Protein AF-A0A7H8MY77-F1 (afdb_monomer_lite)

Secondary structure (DSSP, 8-state):
--TTTTGGG-SSSHHHHHHHHHHHHHTT-S-TTS-SSTHHHHHS--SPPHHHHHHTT--S-HHHHHHHHHHHHHHGGGS-HHHHHHHHIIIIIIIIIHHHHHSTT---SS--HHHHHHHHHHHTEEEEEEE-TTS-EEEEEEE-TTHHHHHHHHHHHHHHHHHHHHH-HHHHGGG----SS-HHHH--HHHHHHHHHHHHHHHHHHGGGHHHHHHHHHHHHHHHHHHHHHHHHSPTT-EEEETTEEEE-PPPSS--TT--EEEES---TTSSSPPEEEHHHHHHHHHHHHHHHHHHHHH---HHHHHT--GGGEEEEE-TTT--EEEEEEE---TT---EEEE--HHHHTTTSTT--------

Radius of gyration: 27.89 Å; chains: 1; bounding box: 63×63×68 Å

Structure (mmCIF, N/CA/C/O backbone):
data_AF-A0A7H8MY77-F1
#
_entry.id   AF-A0A7H8MY77-F1
#
loop_
_atom_site.group_PDB
_atom_site.id
_atom_site.type_symbol
_atom_site.label_atom_id
_atom_site.label_alt_id
_atom_site.label_comp_id
_atom_site.label_asym_id
_atom_site.label_entity_id
_atom_site.label_seq_id
_atom_site.pdbx_PDB_ins_code
_atom_site.Cartn_x
_atom_site.Cartn_y
_atom_site.Cartn_z
_atom_site.occupancy
_atom_site.B_iso_or_equiv
_atom_site.auth_seq_id
_atom_site.auth_comp_id
_atom_site.auth_asym_id
_atom_site.auth_atom_id
_atom_site.pdbx_PDB_model_num
ATOM 1 N N . MET A 1 1 ? -12.448 14.351 -12.427 1.00 27.53 1 MET A N 1
ATOM 2 C CA . MET A 1 1 ? -13.159 14.186 -11.141 1.00 27.53 1 MET A CA 1
ATOM 3 C C . MET A 1 1 ? -12.609 12.927 -10.512 1.00 27.53 1 MET A C 1
ATOM 5 O O . MET A 1 1 ? -12.913 11.843 -10.990 1.00 27.53 1 MET A O 1
ATOM 9 N N . ASP A 1 2 ? -11.676 13.101 -9.581 1.00 2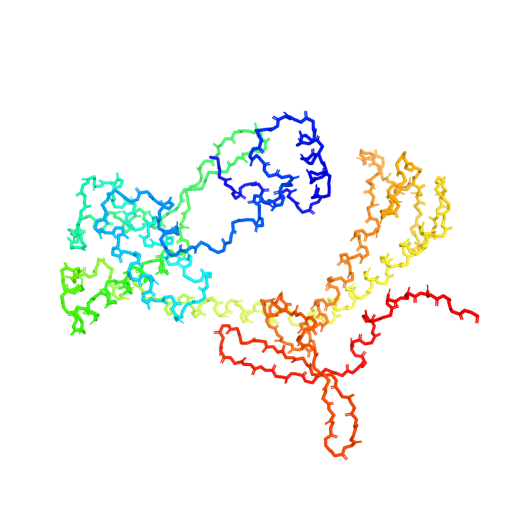4.86 2 ASP A N 1
ATOM 10 C CA . ASP A 1 2 ? -10.804 12.040 -9.078 1.00 24.86 2 ASP A CA 1
ATOM 11 C C . ASP A 1 2 ? -11.521 11.224 -7.990 1.00 24.86 2 ASP A C 1
ATOM 13 O O . ASP A 1 2 ? -12.065 11.780 -7.036 1.00 24.86 2 ASP A O 1
ATOM 17 N N . ILE A 1 3 ? -11.529 9.897 -8.131 1.00 30.00 3 ILE A N 1
ATOM 18 C CA . ILE A 1 3 ? -12.263 8.942 -7.272 1.00 30.00 3 ILE A CA 1
ATOM 19 C C . ILE A 1 3 ? -11.720 8.921 -5.824 1.00 30.00 3 ILE A C 1
ATOM 21 O O . ILE A 1 3 ? -12.364 8.406 -4.910 1.00 30.00 3 ILE A O 1
ATOM 25 N N . LEU A 1 4 ? -10.563 9.544 -5.589 1.00 30.22 4 LEU A N 1
ATOM 26 C CA . LEU A 1 4 ? -9.886 9.596 -4.293 1.00 30.22 4 LEU A CA 1
ATOM 27 C C . LEU A 1 4 ? -10.353 10.751 -3.388 1.00 30.22 4 LEU A C 1
ATOM 29 O O . LEU A 1 4 ? -10.292 10.609 -2.171 1.00 30.22 4 LEU A O 1
ATOM 33 N N . GLU A 1 5 ? -10.901 11.849 -3.925 1.00 28.53 5 GLU A N 1
ATOM 34 C CA . GLU A 1 5 ? -11.393 12.968 -3.090 1.00 28.53 5 GLU A CA 1
ATOM 35 C C . GLU A 1 5 ? -12.732 12.664 -2.388 1.00 28.53 5 GLU A C 1
ATOM 37 O O . GLU A 1 5 ? -13.157 13.396 -1.497 1.00 28.53 5 GLU A O 1
ATOM 42 N N . ALA A 1 6 ? -13.391 11.551 -2.726 1.00 31.41 6 ALA A N 1
ATOM 43 C CA . ALA A 1 6 ? -14.624 11.120 -2.069 1.00 31.41 6 ALA A CA 1
ATOM 44 C C . ALA A 1 6 ? -14.395 10.272 -0.798 1.00 31.41 6 ALA A C 1
ATOM 46 O O . ALA A 1 6 ? -15.362 10.012 -0.082 1.00 31.41 6 ALA A O 1
ATOM 47 N N . GLN A 1 7 ? -13.159 9.839 -0.507 1.00 30.98 7 GLN A N 1
ATOM 48 C CA . GLN A 1 7 ? -12.883 8.851 0.551 1.00 30.98 7 GLN A CA 1
ATOM 49 C C . GLN A 1 7 ? -12.768 9.432 1.976 1.00 30.98 7 GLN A C 1
ATOM 51 O O . GLN A 1 7 ? -12.996 8.704 2.943 1.00 30.98 7 GLN A O 1
ATOM 56 N N . ASP A 1 8 ? -12.525 10.737 2.139 1.00 27.25 8 ASP A N 1
ATOM 57 C CA . ASP A 1 8 ? -12.338 11.345 3.473 1.00 27.25 8 ASP A CA 1
ATOM 58 C C . ASP A 1 8 ? -13.642 11.800 4.161 1.00 27.25 8 ASP A C 1
ATOM 60 O O . ASP A 1 8 ? -13.647 12.146 5.341 1.00 27.25 8 ASP A O 1
ATOM 64 N N . VAL A 1 9 ? -14.789 11.728 3.475 1.00 32.47 9 VAL A N 1
ATOM 65 C CA . VAL A 1 9 ? -16.115 12.065 4.048 1.00 32.47 9 VAL A CA 1
ATOM 66 C C . VAL A 1 9 ? -16.956 10.803 4.335 1.00 32.47 9 VAL A C 1
ATOM 68 O O . VAL A 1 9 ? -18.057 10.868 4.885 1.00 32.47 9 VAL A O 1
ATOM 71 N N . THR A 1 10 ? -16.470 9.612 3.971 1.00 36.38 10 THR A N 1
ATOM 72 C CA . THR A 1 10 ? -17.326 8.423 3.805 1.00 36.38 10 THR A CA 1
ATOM 73 C C . THR A 1 10 ? -17.532 7.534 5.027 1.00 36.38 10 THR A C 1
ATOM 75 O O . THR A 1 10 ? -18.470 6.734 5.017 1.00 36.38 10 THR A O 1
ATOM 78 N N . HIS A 1 11 ? -16.759 7.667 6.104 1.00 35.94 11 HIS A N 1
ATOM 79 C CA . HIS A 1 11 ? -16.867 6.710 7.214 1.00 35.94 11 HIS A CA 1
ATOM 80 C C . HIS A 1 11 ? -18.022 6.973 8.200 1.00 35.94 11 HIS A C 1
ATOM 82 O O . HIS A 1 11 ? -18.430 6.047 8.895 1.00 35.94 11 HIS A O 1
ATOM 88 N N . ALA A 1 12 ? -18.632 8.167 8.203 1.00 34.78 12 ALA A N 1
ATOM 89 C CA . ALA A 1 12 ? -19.690 8.518 9.165 1.00 34.78 12 ALA A CA 1
ATOM 90 C C . ALA A 1 12 ? -21.143 8.332 8.657 1.00 34.78 12 ALA A C 1
ATOM 92 O O . ALA A 1 12 ? -22.074 8.331 9.458 1.00 34.78 12 ALA A O 1
ATOM 93 N N . ALA A 1 13 ? -21.371 8.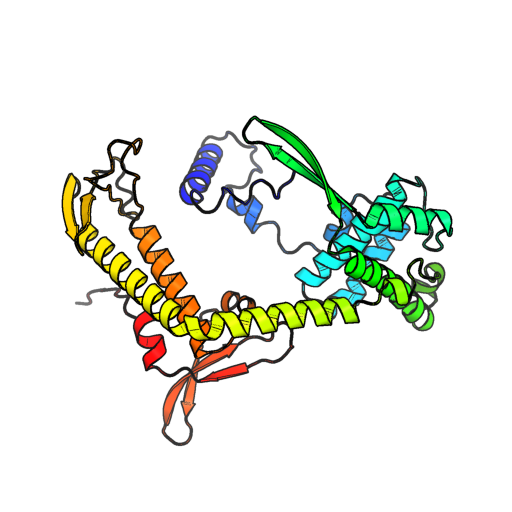152 7.346 1.00 41.34 13 ALA A N 1
ATOM 94 C CA . ALA A 1 13 ? -22.714 8.244 6.733 1.00 41.34 13 ALA A CA 1
ATOM 95 C C . ALA A 1 13 ? -23.116 7.047 5.840 1.00 41.34 13 ALA A C 1
ATOM 97 O O . ALA A 1 13 ? -24.036 7.136 5.023 1.00 41.34 13 ALA A O 1
ATOM 98 N N . THR A 1 14 ? -22.430 5.910 5.954 1.00 45.38 14 THR A N 1
ATOM 99 C CA . THR A 1 14 ? -22.578 4.764 5.033 1.00 45.38 14 THR A CA 1
ATOM 100 C C . THR A 1 14 ? -23.927 4.043 5.133 1.00 45.38 14 THR A C 1
ATOM 102 O O . THR A 1 14 ? -24.391 3.474 4.141 1.00 45.38 14 THR A O 1
ATOM 105 N N . GLY A 1 15 ? -24.602 4.090 6.286 1.00 48.50 15 GLY A N 1
ATOM 106 C CA . GLY A 1 15 ? -25.917 3.459 6.462 1.00 48.50 15 GLY A CA 1
ATOM 107 C C . GLY A 1 15 ? -27.034 4.134 5.657 1.00 48.50 15 GLY A C 1
ATOM 108 O O . GLY A 1 15 ? -27.836 3.451 5.023 1.00 48.50 15 GLY A O 1
ATOM 109 N N . ASP A 1 16 ? -27.042 5.468 5.632 1.00 55.56 16 ASP A N 1
ATOM 110 C CA . ASP A 1 16 ? -28.144 6.267 5.077 1.00 55.56 16 ASP A CA 1
ATOM 111 C C . ASP A 1 16 ? -28.097 6.314 3.538 1.00 55.56 16 ASP A C 1
ATOM 113 O O . ASP A 1 16 ? -29.088 6.089 2.846 1.00 55.56 16 ASP A O 1
ATOM 117 N N . ARG A 1 17 ? -26.889 6.449 2.971 1.00 57.19 17 ARG A N 1
ATOM 118 C CA . ARG A 1 17 ? -26.664 6.449 1.513 1.00 57.19 17 ARG A CA 1
ATOM 119 C C . ARG A 1 17 ? -26.984 5.111 0.841 1.00 57.19 17 ARG A C 1
ATOM 121 O O . ARG A 1 17 ? -27.493 5.088 -0.279 1.00 57.19 17 ARG A O 1
ATOM 128 N N . THR A 1 18 ? -26.723 3.995 1.524 1.00 63.97 18 THR A N 1
ATOM 129 C CA . THR A 1 18 ? -27.014 2.650 0.994 1.00 63.97 18 THR A CA 1
ATOM 130 C C . THR A 1 18 ? -28.523 2.393 0.925 1.00 63.97 18 THR A C 1
ATOM 132 O O . THR A 1 18 ? -29.001 1.765 -0.021 1.00 63.97 18 THR A O 1
ATOM 135 N N . ALA A 1 19 ? -29.279 2.893 1.908 1.00 62.78 19 ALA A N 1
ATOM 136 C CA . ALA A 1 19 ? -30.736 2.814 1.927 1.00 62.78 19 ALA A CA 1
ATOM 137 C C . ALA A 1 19 ? -31.369 3.744 0.880 1.00 62.78 19 ALA A C 1
ATOM 139 O O . ALA A 1 19 ? -32.263 3.318 0.151 1.00 62.78 19 ALA A O 1
ATOM 140 N N . PHE A 1 20 ? -30.850 4.966 0.740 1.00 72.38 20 PHE A N 1
ATOM 141 C CA . PHE A 1 20 ? -31.319 5.945 -0.241 1.00 72.38 20 PHE A CA 1
ATOM 142 C C . PHE A 1 20 ? -31.155 5.459 -1.690 1.00 72.38 20 PHE A C 1
ATOM 144 O O . PHE A 1 20 ? -32.099 5.519 -2.475 1.00 72.38 20 PHE A O 1
ATOM 151 N N . TYR A 1 21 ? -29.998 4.879 -2.031 1.00 77.25 21 TYR A N 1
ATOM 152 C CA . TYR A 1 21 ? -29.761 4.302 -3.357 1.00 77.25 21 TYR A CA 1
ATOM 153 C C . TYR A 1 21 ? -30.757 3.177 -3.695 1.00 77.25 21 TYR A C 1
ATOM 155 O O . TYR A 1 21 ? -31.311 3.144 -4.790 1.00 77.25 21 TYR A O 1
ATOM 163 N N . ARG A 1 22 ? -31.034 2.275 -2.740 1.00 74.69 22 ARG A N 1
ATOM 164 C CA . ARG A 1 22 ? -32.027 1.196 -2.918 1.00 74.69 22 ARG A CA 1
ATOM 165 C C . ARG A 1 22 ? -33.439 1.735 -3.144 1.00 74.69 22 ARG A C 1
ATOM 167 O O . ARG A 1 22 ? -34.222 1.112 -3.855 1.00 74.69 22 ARG A O 1
ATOM 174 N N . LEU A 1 23 ? -33.769 2.862 -2.520 1.00 78.31 23 LEU A N 1
ATOM 175 C CA . LEU A 1 23 ? -35.077 3.496 -2.641 1.00 78.31 23 LEU A CA 1
ATOM 176 C C . LEU A 1 23 ? -35.247 4.147 -4.021 1.00 78.31 23 LEU A C 1
ATOM 178 O O . LEU A 1 23 ? -36.283 3.957 -4.648 1.00 78.31 23 LEU A O 1
ATOM 182 N N . LEU A 1 24 ? -34.201 4.802 -4.538 1.00 80.81 24 LEU A N 1
ATOM 183 C CA . LEU A 1 24 ? -34.162 5.326 -5.911 1.00 80.81 24 LEU A CA 1
ATOM 184 C C . LEU A 1 24 ? -34.198 4.218 -6.974 1.00 80.81 24 LEU A C 1
ATOM 186 O O . LEU A 1 24 ? -34.890 4.359 -7.979 1.00 80.81 24 LEU A O 1
ATOM 190 N N . HIS A 1 25 ? -33.507 3.099 -6.731 1.00 78.12 25 HIS A N 1
ATOM 191 C CA . HIS A 1 25 ? -33.556 1.921 -7.604 1.00 78.12 25 HIS A CA 1
ATOM 192 C C . HIS A 1 25 ? -34.969 1.336 -7.686 1.00 78.12 25 HIS A C 1
ATOM 194 O O . HIS A 1 25 ? -35.507 1.171 -8.776 1.00 78.12 25 HIS A O 1
ATOM 200 N N . ARG A 1 26 ? -35.630 1.138 -6.538 1.00 79.00 26 ARG A N 1
ATOM 201 C CA . ARG A 1 26 ? -37.031 0.684 -6.490 1.00 79.00 26 ARG A CA 1
ATOM 202 C C . ARG A 1 26 ? -38.026 1.676 -7.086 1.00 79.00 26 ARG A C 1
ATOM 204 O O . ARG A 1 26 ? -39.069 1.250 -7.565 1.00 79.00 26 ARG A O 1
ATOM 211 N N . ALA A 1 27 ? -37.718 2.968 -7.052 1.00 83.75 27 ALA A N 1
ATOM 212 C CA . ALA A 1 27 ? -38.536 4.009 -7.665 1.00 83.75 27 ALA A CA 1
ATOM 213 C C . ALA A 1 27 ? -38.364 4.100 -9.196 1.00 83.75 27 ALA A C 1
ATOM 215 O O . ALA A 1 27 ? -38.992 4.954 -9.814 1.00 83.75 27 ALA A O 1
ATOM 216 N N . GLY A 1 28 ? -37.526 3.251 -9.812 1.00 78.25 28 GLY A N 1
ATOM 217 C CA . GLY A 1 28 ? -37.335 3.215 -11.266 1.00 78.25 28 GLY A CA 1
ATOM 218 C C . GLY A 1 28 ? -36.546 4.402 -11.823 1.00 78.25 28 GLY A C 1
ATOM 219 O O . GLY A 1 28 ? -36.621 4.683 -13.013 1.00 78.25 28 GLY A O 1
ATOM 220 N N . VAL A 1 29 ? -35.798 5.114 -10.973 1.00 85.25 29 VAL A N 1
ATOM 221 C CA . VAL A 1 29 ? -34.994 6.282 -11.382 1.00 85.25 29 VAL A CA 1
ATOM 222 C C . VAL A 1 29 ? -33.759 5.865 -12.188 1.00 85.25 29 VAL A C 1
ATOM 224 O O . VAL A 1 29 ? -33.224 6.659 -12.959 1.00 85.25 29 VAL A O 1
ATOM 227 N N . PHE A 1 30 ? -33.294 4.625 -12.015 1.00 79.69 30 PHE A N 1
ATOM 228 C CA . PHE A 1 30 ? -32.122 4.101 -12.708 1.00 79.69 30 PHE A CA 1
ATOM 229 C C . PHE A 1 30 ? -32.499 3.176 -13.876 1.00 79.69 30 PHE A C 1
ATOM 231 O O . PHE A 1 30 ? -33.570 2.566 -13.844 1.00 79.69 30 PHE A O 1
ATOM 238 N N . PRO A 1 31 ? -31.611 3.038 -14.880 1.00 77.06 31 PRO A N 1
ATOM 239 C CA . PRO A 1 31 ? -31.755 2.063 -15.958 1.00 77.06 31 PRO A CA 1
ATOM 240 C C . PRO A 1 31 ? -32.011 0.626 -15.455 1.00 77.06 31 PRO A C 1
ATOM 242 O O . PRO A 1 31 ? -31.604 0.295 -14.338 1.00 77.06 31 PRO A O 1
ATOM 245 N N . PRO A 1 32 ? -32.649 -0.251 -16.255 1.00 74.50 32 PRO A N 1
ATOM 246 C CA . PRO A 1 32 ? -33.003 -1.615 -15.837 1.00 74.50 32 PRO A CA 1
ATOM 247 C C . PRO A 1 32 ? -31.798 -2.483 -15.437 1.00 74.50 32 PRO A C 1
ATOM 249 O O . PRO A 1 32 ? -31.927 -3.397 -14.627 1.00 74.50 32 PRO A O 1
ATOM 252 N N . ASP A 1 33 ? -30.632 -2.189 -16.006 1.00 74.25 33 ASP A N 1
ATOM 253 C CA . ASP A 1 33 ? -29.335 -2.823 -15.769 1.00 74.25 33 ASP A CA 1
ATOM 254 C C . ASP A 1 33 ? -28.573 -2.220 -14.578 1.00 74.25 33 ASP A C 1
ATOM 256 O O . ASP A 1 33 ? -27.522 -2.729 -14.180 1.00 74.25 33 ASP A O 1
ATOM 260 N N . ALA A 1 34 ? -29.099 -1.157 -13.962 1.00 72.25 34 ALA A N 1
ATOM 261 C CA . ALA A 1 34 ? -28.481 -0.567 -12.791 1.00 72.25 34 ALA A CA 1
ATOM 262 C C . ALA A 1 34 ? -28.524 -1.551 -11.606 1.00 72.25 34 ALA A C 1
ATOM 264 O O . ALA A 1 34 ? -29.581 -2.118 -11.297 1.00 72.25 34 ALA A O 1
ATOM 265 N N . PRO A 1 35 ? -27.406 -1.740 -10.885 1.00 71.38 35 PRO A N 1
ATOM 266 C CA . PRO A 1 35 ? -27.362 -2.644 -9.749 1.00 71.38 35 PRO A CA 1
ATOM 267 C C . PRO A 1 35 ? -28.356 -2.255 -8.655 1.00 71.38 35 PRO A C 1
ATOM 269 O O . PRO A 1 35 ? -28.557 -1.084 -8.369 1.00 71.38 35 PRO A O 1
ATOM 272 N N . SER A 1 36 ? -28.919 -3.231 -7.945 1.00 71.38 36 SER A N 1
ATOM 273 C CA . SER A 1 36 ? -29.918 -2.973 -6.894 1.00 71.38 36 SER A CA 1
ATOM 274 C C . SER A 1 36 ? -29.347 -2.343 -5.617 1.00 71.38 36 SER A C 1
ATOM 276 O O . SER A 1 36 ? -30.093 -1.936 -4.723 1.00 71.38 36 SER A O 1
ATOM 278 N N . THR A 1 37 ? -28.018 -2.254 -5.483 1.00 69.25 37 THR A N 1
ATOM 279 C CA . THR A 1 37 ? -27.359 -1.670 -4.309 1.00 69.25 37 THR A CA 1
ATOM 280 C C . THR A 1 37 ? -26.098 -0.905 -4.693 1.00 69.25 37 THR A C 1
ATOM 282 O O . THR A 1 37 ? -25.335 -1.356 -5.540 1.00 69.25 37 THR A O 1
ATOM 285 N N . ILE A 1 38 ? -25.807 0.198 -3.992 1.00 66.50 38 ILE A N 1
ATOM 286 C CA . ILE A 1 38 ? -24.577 0.979 -4.216 1.00 66.50 38 ILE A CA 1
ATOM 287 C C . ILE A 1 38 ? -23.309 0.163 -3.915 1.00 66.50 38 ILE A C 1
ATOM 289 O O . ILE A 1 38 ? -22.241 0.419 -4.467 1.00 66.50 38 ILE A O 1
ATOM 293 N N . ARG A 1 39 ? -23.450 -0.872 -3.070 1.00 56.28 39 ARG A N 1
ATOM 294 C CA . ARG A 1 39 ? -22.399 -1.852 -2.806 1.00 56.28 39 ARG A CA 1
ATOM 295 C C . ARG A 1 39 ? -22.014 -2.631 -4.052 1.00 56.28 39 ARG A C 1
ATOM 297 O O . ARG A 1 39 ? -20.890 -3.068 -4.104 1.00 56.28 39 ARG A O 1
ATOM 304 N N . ALA A 1 40 ? -22.860 -2.784 -5.063 1.00 61.50 40 ALA A N 1
ATOM 305 C CA . ALA A 1 40 ? -22.466 -3.483 -6.285 1.00 61.50 40 ALA A CA 1
ATOM 306 C C . ALA A 1 40 ? -21.413 -2.710 -7.101 1.00 61.50 40 ALA A C 1
ATOM 308 O O . ALA A 1 40 ? -20.573 -3.331 -7.739 1.00 61.50 40 ALA A O 1
ATOM 309 N N . PHE A 1 41 ? -21.377 -1.376 -7.014 1.00 58.50 41 PHE A N 1
ATOM 310 C CA . PHE A 1 41 ? -20.310 -0.580 -7.638 1.00 58.50 41 PHE A CA 1
ATOM 311 C C . PHE A 1 41 ? -18.986 -0.632 -6.867 1.00 58.50 41 PHE A C 1
ATOM 313 O O . PHE A 1 41 ? -17.935 -0.379 -7.440 1.00 58.50 41 PHE A O 1
ATOM 320 N N . THR A 1 42 ? -19.031 -0.940 -5.567 1.00 47.69 42 THR A N 1
ATOM 321 C CA . THR A 1 42 ? -17.850 -0.984 -4.680 1.00 47.69 42 THR A CA 1
ATOM 322 C C . THR A 1 42 ? -17.382 -2.402 -4.353 1.00 47.69 42 THR A C 1
ATOM 324 O O . THR A 1 42 ? -16.211 -2.602 -4.070 1.00 47.69 42 THR A O 1
ATOM 327 N N . ALA A 1 43 ? -18.274 -3.386 -4.410 1.00 46.09 43 ALA A N 1
ATOM 328 C CA . ALA A 1 43 ? -18.024 -4.806 -4.177 1.00 46.09 43 ALA A CA 1
ATOM 329 C C . ALA A 1 43 ? -17.913 -5.604 -5.487 1.00 46.09 43 ALA A C 1
ATOM 331 O O . ALA A 1 43 ? -17.473 -6.746 -5.449 1.00 46.09 43 ALA A O 1
ATOM 332 N N . GLY A 1 44 ? -18.321 -5.028 -6.628 1.00 44.12 44 GLY A N 1
ATOM 333 C CA . GLY A 1 44 ? -18.277 -5.674 -7.944 1.00 44.12 44 GLY A CA 1
ATOM 334 C C . GLY A 1 44 ? -17.018 -5.390 -8.765 1.00 44.12 44 GLY A C 1
ATOM 335 O O . GLY A 1 44 ? -16.778 -6.089 -9.743 1.00 44.12 44 GLY A O 1
ATOM 336 N N . GLN A 1 45 ? -16.187 -4.415 -8.383 1.00 51.09 45 GLN A N 1
ATOM 337 C CA . GLN A 1 45 ? -14.842 -4.311 -8.949 1.00 51.09 45 GLN A CA 1
ATOM 338 C C . GLN A 1 45 ? -13.916 -5.175 -8.102 1.00 51.09 45 GLN A C 1
ATOM 340 O O . GLN A 1 45 ? -13.404 -4.737 -7.073 1.00 51.09 45 GLN A O 1
ATOM 345 N N . GLY A 1 46 ? -13.775 -6.440 -8.500 1.00 62.69 46 GLY A N 1
ATOM 346 C CA . GLY A 1 46 ? -12.733 -7.312 -7.971 1.00 62.69 46 GLY A CA 1
ATOM 347 C C . GLY A 1 46 ? -11.337 -6.717 -8.186 1.00 62.69 46 GLY A C 1
ATOM 348 O O . GLY A 1 46 ? -11.168 -5.635 -8.752 1.00 62.69 46 GLY A O 1
ATOM 349 N N . GLN A 1 47 ? -10.314 -7.435 -7.727 1.00 80.25 47 GLN A N 1
ATOM 350 C CA . GLN A 1 47 ? -8.935 -7.116 -8.091 1.00 80.25 47 GLN A CA 1
ATOM 351 C C . GLN A 1 47 ? -8.826 -7.002 -9.619 1.00 80.25 47 GLN A C 1
ATOM 353 O O . GLN A 1 47 ? -9.234 -7.917 -10.330 1.00 80.25 47 GLN A O 1
ATOM 358 N N . LEU A 1 48 ? -8.309 -5.872 -10.110 1.00 85.88 48 LEU A N 1
ATOM 359 C CA . LEU A 1 48 ? -8.097 -5.660 -11.538 1.00 85.88 48 LEU A CA 1
ATOM 360 C C . LEU A 1 48 ? -7.086 -6.688 -12.041 1.00 85.88 48 LEU A C 1
ATOM 362 O O . LEU A 1 48 ? -6.035 -6.885 -11.426 1.00 85.88 48 LEU A O 1
ATOM 366 N N . SER A 1 49 ? -7.369 -7.299 -13.183 1.00 90.88 49 SER A N 1
ATOM 367 C CA . SER A 1 49 ? -6.364 -8.061 -13.915 1.00 90.88 49 SER A CA 1
ATOM 368 C C . SER A 1 49 ? -5.200 -7.156 -14.334 1.00 90.88 49 SER A C 1
ATOM 370 O O . SER A 1 49 ? -5.324 -5.931 -14.414 1.00 90.88 49 SER A O 1
ATOM 372 N N . VAL A 1 50 ? -4.046 -7.752 -14.638 1.00 93.50 50 VAL A N 1
ATOM 373 C CA . VAL A 1 50 ? -2.857 -7.013 -15.099 1.00 93.50 50 VAL A CA 1
ATOM 374 C C . VAL A 1 50 ? -3.161 -6.157 -16.336 1.00 93.50 50 VAL A C 1
ATOM 376 O O . VAL A 1 50 ? -2.742 -5.001 -16.410 1.00 93.50 50 VAL A O 1
ATOM 379 N N . ALA A 1 51 ? -3.934 -6.708 -17.276 1.00 94.25 51 ALA A N 1
ATOM 380 C CA . ALA A 1 51 ? -4.407 -6.005 -18.462 1.00 94.25 51 ALA A CA 1
ATOM 381 C C . ALA A 1 51 ? -5.217 -4.756 -18.088 1.00 94.25 51 ALA A C 1
ATOM 383 O O . ALA A 1 51 ? -4.851 -3.644 -18.471 1.00 94.25 51 ALA A O 1
ATOM 384 N N . GLU A 1 52 ? -6.241 -4.919 -17.247 1.00 93.62 52 GLU A N 1
ATOM 385 C CA . GLU A 1 52 ? -7.085 -3.810 -16.793 1.00 93.62 52 GLU A CA 1
ATOM 386 C C . GLU A 1 52 ? -6.288 -2.763 -16.005 1.00 93.62 52 GLU A C 1
ATOM 388 O O . GLU A 1 52 ? -6.551 -1.565 -16.117 1.00 93.62 52 GLU A O 1
ATOM 393 N N . MET A 1 53 ? -5.275 -3.173 -15.231 1.00 94.69 53 MET A N 1
ATOM 394 C CA . MET A 1 53 ? -4.413 -2.229 -14.520 1.00 94.69 53 MET A CA 1
ATOM 395 C C . MET A 1 53 ? -3.706 -1.262 -15.471 1.00 94.69 53 MET A C 1
ATOM 397 O O . MET A 1 53 ? -3.619 -0.077 -15.134 1.00 94.69 53 MET A O 1
ATOM 401 N N . ILE A 1 54 ? -3.206 -1.764 -16.607 1.00 97.31 54 ILE A N 1
ATOM 402 C CA . ILE A 1 54 ? -2.501 -0.984 -17.630 1.00 97.31 54 ILE A CA 1
ATOM 403 C C . ILE A 1 54 ? -3.475 -0.213 -18.526 1.00 97.31 54 ILE A C 1
ATOM 405 O O . ILE A 1 54 ? -3.203 0.943 -18.856 1.00 97.31 54 ILE A O 1
ATOM 409 N N . ASP A 1 55 ? -4.623 -0.798 -18.870 1.00 94.94 55 ASP A N 1
ATOM 410 C CA . ASP A 1 55 ? -5.606 -0.187 -19.775 1.00 94.94 55 ASP A CA 1
ATOM 411 C C . ASP A 1 55 ? -6.162 1.140 -19.256 1.00 94.94 55 ASP A C 1
ATOM 413 O O . ASP A 1 55 ? -6.430 2.044 -20.048 1.00 94.94 55 ASP A O 1
ATOM 417 N N . ARG A 1 56 ? -6.220 1.323 -17.930 1.00 94.44 56 ARG A N 1
ATOM 418 C CA . ARG A 1 56 ? -6.591 2.601 -17.290 1.00 94.44 56 ARG A CA 1
ATOM 419 C C . ARG A 1 56 ? -5.727 3.792 -17.708 1.00 94.44 56 ARG A C 1
ATOM 421 O O . ARG A 1 56 ? -6.117 4.930 -17.467 1.00 94.44 56 ARG A O 1
ATOM 428 N N . TYR A 1 57 ? -4.538 3.552 -18.258 1.00 94.69 57 TYR A N 1
ATOM 429 C CA . TYR A 1 57 ? -3.623 4.612 -18.682 1.00 94.69 57 TYR A CA 1
ATOM 430 C C . TYR A 1 57 ? -3.720 4.946 -20.169 1.00 94.69 57 TYR A C 1
ATOM 432 O O . TYR A 1 57 ? -3.015 5.852 -20.613 1.00 94.69 57 TYR A O 1
ATOM 440 N N . GLU A 1 58 ? -4.586 4.250 -20.916 1.00 94.94 58 GLU A N 1
ATOM 441 C CA . GLU A 1 58 ? -4.910 4.548 -22.317 1.00 94.94 58 GLU A CA 1
ATOM 442 C C . GLU A 1 58 ? -3.662 4.687 -23.205 1.00 94.94 58 GLU A C 1
ATOM 444 O O . GLU A 1 58 ? -3.523 5.627 -23.993 1.00 94.94 58 GLU A O 1
ATOM 449 N N . ILE A 1 59 ? -2.721 3.750 -23.046 1.00 96.31 59 ILE A N 1
ATOM 450 C CA . ILE A 1 59 ? -1.478 3.710 -23.820 1.00 96.31 59 ILE A CA 1
ATOM 451 C C . ILE A 1 59 ? -1.811 3.560 -25.309 1.00 96.31 59 ILE A C 1
ATOM 453 O O . ILE A 1 59 ? -2.494 2.613 -25.719 1.00 96.31 59 ILE A O 1
ATOM 457 N N . ALA A 1 60 ? -1.328 4.506 -26.114 1.00 96.81 60 ALA A N 1
ATOM 458 C CA . ALA A 1 60 ? -1.605 4.563 -27.544 1.00 96.81 60 ALA A CA 1
ATOM 459 C C . ALA A 1 60 ? -0.807 3.501 -28.314 1.00 96.81 60 ALA A C 1
ATOM 461 O O . ALA A 1 60 ? -1.343 2.834 -29.201 1.00 96.81 60 ALA A O 1
ATOM 462 N N . CYS A 1 61 ? 0.465 3.306 -27.958 1.00 97.19 61 CYS A N 1
ATOM 463 C CA . CYS A 1 61 ? 1.322 2.296 -28.560 1.00 97.19 61 CYS A CA 1
ATOM 464 C C . CYS A 1 61 ? 0.925 0.887 -28.084 1.00 97.19 61 CYS A C 1
ATOM 466 O O . CYS A 1 61 ? 1.389 0.420 -27.043 1.00 97.19 61 CYS A O 1
ATOM 468 N N . LYS A 1 62 ? 0.080 0.191 -28.860 1.00 97.19 62 LYS A N 1
ATOM 469 C CA . LYS A 1 62 ? -0.388 -1.171 -28.533 1.00 97.19 62 LYS A CA 1
ATOM 470 C C . LYS A 1 62 ? 0.745 -2.176 -28.278 1.00 97.19 62 LYS A C 1
ATOM 472 O O . LYS A 1 62 ? 0.693 -2.815 -27.233 1.00 97.19 62 LYS A O 1
ATOM 477 N N . PRO A 1 63 ? 1.818 -2.234 -29.095 1.00 97.44 63 PRO A N 1
ATOM 478 C CA . PRO A 1 63 ? 2.943 -3.126 -28.817 1.00 97.44 63 PRO A CA 1
ATOM 479 C C . PRO A 1 63 ? 3.585 -2.902 -27.441 1.00 97.44 63 PRO A C 1
ATOM 481 O O . PRO A 1 63 ? 3.918 -3.859 -26.750 1.00 97.44 63 PRO A O 1
ATOM 484 N N . VAL A 1 64 ? 3.728 -1.644 -27.008 1.00 97.44 64 VAL A N 1
ATOM 485 C CA . VAL A 1 64 ? 4.308 -1.342 -25.690 1.00 97.44 64 VAL A CA 1
ATOM 486 C C . VAL A 1 64 ? 3.307 -1.587 -24.567 1.00 97.44 64 VAL A C 1
ATOM 488 O O . VAL A 1 64 ? 3.691 -2.065 -23.503 1.00 97.44 64 VAL A O 1
ATOM 491 N N . ARG A 1 65 ? 2.017 -1.322 -24.792 1.00 97.69 65 ARG A N 1
ATOM 492 C CA . ARG A 1 65 ? 0.957 -1.709 -23.854 1.00 97.69 65 ARG A CA 1
ATOM 493 C C . ARG A 1 65 ? 1.002 -3.212 -23.576 1.00 97.69 65 ARG A C 1
ATOM 495 O O . ARG A 1 65 ? 1.000 -3.600 -22.412 1.00 97.69 65 ARG A O 1
ATOM 502 N N . ASP A 1 66 ? 1.067 -4.029 -24.623 1.00 97.81 66 ASP A N 1
ATOM 503 C CA . ASP A 1 66 ? 1.078 -5.488 -24.497 1.00 97.81 66 ASP A CA 1
ATOM 504 C C . ASP A 1 66 ? 2.366 -5.976 -23.830 1.00 97.81 66 ASP A C 1
ATOM 506 O O . ASP A 1 66 ? 2.303 -6.797 -22.922 1.00 97.81 66 ASP A O 1
ATOM 510 N N . LEU A 1 67 ? 3.513 -5.365 -24.146 1.00 97.88 67 LEU A N 1
ATOM 511 C CA . LEU A 1 67 ? 4.768 -5.621 -23.439 1.00 97.88 67 LEU A CA 1
ATOM 512 C C . LEU A 1 67 ? 4.680 -5.353 -21.930 1.00 97.88 67 LEU A C 1
ATOM 514 O O . LEU A 1 67 ? 5.208 -6.124 -21.130 1.00 97.88 67 LEU A O 1
ATOM 518 N N . LEU A 1 68 ? 4.068 -4.235 -21.524 1.00 97.81 68 LEU A N 1
ATOM 519 C CA . LEU A 1 68 ? 3.919 -3.906 -20.106 1.00 97.81 68 LEU A CA 1
ATOM 520 C C . LEU A 1 68 ? 3.023 -4.918 -19.390 1.00 97.81 68 LEU A C 1
ATOM 522 O O . LEU A 1 68 ? 3.299 -5.261 -18.242 1.00 97.81 68 LEU A O 1
ATOM 526 N N . VAL A 1 69 ? 1.973 -5.397 -20.060 1.00 98.00 69 VAL A N 1
ATOM 527 C CA . VAL A 1 69 ? 1.105 -6.453 -19.532 1.00 98.00 69 VAL A CA 1
ATOM 528 C C . VAL A 1 69 ? 1.875 -7.759 -19.397 1.00 98.00 69 VAL A C 1
ATOM 530 O O . VAL A 1 69 ? 1.891 -8.324 -18.308 1.00 98.00 69 VAL A O 1
ATOM 533 N N . ASP A 1 70 ? 2.588 -8.180 -20.437 1.00 96.69 70 ASP A N 1
ATOM 534 C CA . ASP A 1 70 ? 3.417 -9.384 -20.423 1.00 96.69 70 ASP A CA 1
ATOM 535 C C . ASP A 1 70 ? 4.467 -9.345 -19.307 1.00 96.69 70 ASP A C 1
ATOM 537 O O . ASP A 1 70 ? 4.583 -10.293 -18.532 1.00 96.69 70 ASP A O 1
ATOM 541 N N . ASN A 1 71 ? 5.186 -8.227 -19.157 1.00 96.19 71 ASN A N 1
ATOM 542 C CA . ASN A 1 71 ? 6.172 -8.068 -18.089 1.00 96.19 71 ASN A CA 1
ATOM 543 C C . ASN A 1 71 ? 5.545 -8.187 -16.694 1.00 96.19 71 ASN A C 1
ATOM 545 O O . ASN A 1 71 ? 6.114 -8.822 -15.807 1.00 96.19 71 ASN A O 1
ATOM 549 N N . LEU A 1 72 ? 4.383 -7.572 -16.484 1.00 96.25 72 LEU A N 1
ATOM 550 C CA . LEU A 1 72 ? 3.695 -7.635 -15.200 1.00 96.25 72 LEU A CA 1
ATOM 551 C C . LEU A 1 72 ? 3.110 -9.024 -14.924 1.00 96.25 72 LEU A C 1
ATOM 553 O O . LEU A 1 72 ? 3.118 -9.438 -13.767 1.00 96.25 72 LEU A O 1
ATOM 557 N N . CYS A 1 73 ? 2.651 -9.747 -15.949 1.00 96.06 73 CYS A N 1
ATOM 558 C CA . CYS A 1 73 ? 2.202 -11.134 -15.831 1.00 96.06 73 CYS A CA 1
ATOM 559 C C . CYS A 1 73 ? 3.342 -12.053 -15.373 1.00 96.06 73 CYS A C 1
ATOM 561 O O . CYS A 1 73 ? 3.152 -12.809 -14.426 1.00 96.06 73 CYS A O 1
ATOM 563 N N . GLU A 1 74 ? 4.542 -11.928 -15.949 1.00 94.62 74 GLU A N 1
ATOM 564 C CA . GLU A 1 74 ? 5.714 -12.705 -15.504 1.00 94.62 74 GLU A CA 1
ATOM 565 C C . GLU A 1 74 ? 6.112 -12.394 -14.052 1.00 94.62 74 GLU A C 1
ATOM 567 O O . GLU A 1 74 ? 6.601 -13.250 -13.316 1.00 94.62 74 GLU A O 1
ATOM 572 N N . ARG A 1 75 ? 5.879 -11.158 -13.595 1.00 91.69 75 ARG A N 1
ATOM 573 C CA . ARG A 1 75 ? 6.199 -10.733 -12.223 1.00 91.69 75 ARG A CA 1
ATOM 574 C C . ARG A 1 75 ? 5.104 -11.030 -11.207 1.00 91.69 75 ARG A C 1
ATOM 576 O O . ARG A 1 75 ? 5.384 -11.006 -10.008 1.00 91.69 75 ARG A O 1
ATOM 583 N N . GLN A 1 76 ? 3.876 -11.270 -11.658 1.00 89.94 76 GLN A N 1
ATOM 584 C CA . GLN A 1 76 ? 2.705 -11.456 -10.805 1.00 89.94 76 GLN A CA 1
ATOM 585 C C . GLN A 1 76 ? 2.892 -12.561 -9.750 1.00 89.94 76 GLN A C 1
ATOM 587 O O . GLN A 1 76 ? 2.549 -12.298 -8.599 1.00 89.94 76 GLN A O 1
ATOM 592 N N . PRO A 1 77 ? 3.476 -13.742 -10.053 1.00 90.06 77 PRO A N 1
ATOM 593 C CA . PRO A 1 77 ? 3.632 -14.805 -9.057 1.00 90.06 77 PRO A CA 1
ATOM 594 C C . PRO A 1 77 ? 4.514 -14.422 -7.860 1.00 90.06 77 PRO A C 1
ATOM 596 O O . PRO A 1 77 ? 4.389 -15.013 -6.793 1.00 90.06 77 PRO A O 1
ATOM 599 N N . ALA A 1 78 ? 5.403 -13.437 -8.024 1.00 86.50 78 ALA A N 1
ATOM 600 C CA . ALA A 1 78 ? 6.351 -13.007 -6.998 1.00 86.50 78 ALA A CA 1
ATOM 601 C C . ALA A 1 78 ? 5.920 -11.731 -6.249 1.00 86.50 78 ALA A C 1
ATOM 603 O O . ALA A 1 78 ? 6.664 -11.244 -5.395 1.00 86.50 78 ALA A O 1
ATOM 604 N N . LEU A 1 79 ? 4.764 -11.143 -6.582 1.00 85.94 79 LEU A N 1
ATOM 605 C CA . LEU A 1 79 ? 4.313 -9.861 -6.037 1.00 85.94 79 LEU A CA 1
ATOM 606 C C . LEU A 1 79 ? 2.903 -9.962 -5.457 1.00 85.94 79 LEU A C 1
ATOM 608 O O . LEU A 1 79 ? 1.988 -10.481 -6.088 1.00 85.94 79 LEU A O 1
ATOM 612 N N . ASP A 1 80 ? 2.697 -9.357 -4.286 1.00 86.06 80 ASP A N 1
ATOM 613 C CA . ASP A 1 80 ? 1.345 -9.102 -3.799 1.00 86.06 80 ASP A CA 1
ATOM 614 C C . ASP A 1 80 ? 0.617 -8.086 -4.702 1.00 86.06 80 ASP A C 1
ATOM 616 O O . ASP A 1 80 ? 1.238 -7.267 -5.390 1.00 86.06 80 ASP A O 1
ATOM 620 N N . TYR A 1 81 ? -0.717 -8.100 -4.671 1.00 83.75 81 TYR A N 1
ATOM 621 C CA . TYR A 1 81 ? -1.549 -7.241 -5.519 1.00 83.75 81 TYR A CA 1
ATOM 622 C C . TYR A 1 81 ? -1.255 -5.740 -5.349 1.00 83.75 81 TYR A C 1
ATOM 624 O O . TYR A 1 81 ? -1.293 -4.984 -6.321 1.00 83.75 81 TYR A O 1
ATOM 632 N N . THR A 1 82 ? -0.931 -5.285 -4.133 1.00 84.56 82 THR A N 1
ATOM 633 C CA . THR A 1 82 ? -0.637 -3.867 -3.872 1.00 84.56 82 THR A CA 1
ATOM 634 C C . THR A 1 82 ? 0.679 -3.471 -4.528 1.00 84.56 82 THR A C 1
ATOM 636 O O . THR A 1 82 ? 0.760 -2.426 -5.180 1.00 84.56 82 THR A O 1
ATOM 639 N N . SER A 1 83 ? 1.697 -4.321 -4.402 1.00 88.19 83 SER A N 1
ATOM 640 C CA . SER A 1 83 ? 2.985 -4.154 -5.071 1.00 88.19 83 SER A CA 1
ATOM 641 C C . SER A 1 83 ? 2.823 -4.176 -6.593 1.00 88.19 83 SER A C 1
ATOM 643 O O . SER A 1 83 ? 3.312 -3.272 -7.272 1.00 88.19 83 SER A O 1
ATOM 645 N N . LEU A 1 84 ? 2.065 -5.133 -7.134 1.00 92.75 84 LEU A N 1
ATOM 646 C CA . LEU A 1 84 ? 1.771 -5.231 -8.566 1.00 92.75 84 LEU A CA 1
ATOM 647 C C . LEU A 1 84 ? 1.036 -3.986 -9.090 1.00 92.75 84 LEU A C 1
ATOM 649 O O . LEU A 1 84 ? 1.446 -3.392 -10.088 1.00 92.75 84 LEU A O 1
ATOM 653 N N . SER A 1 85 ? 0.010 -3.523 -8.369 1.00 92.62 85 SER A N 1
ATOM 654 C CA . SER A 1 85 ? -0.720 -2.297 -8.705 1.00 92.62 85 SER A CA 1
ATOM 655 C C . SER A 1 85 ? 0.149 -1.041 -8.590 1.00 92.62 85 SER A C 1
ATOM 657 O O . SER A 1 85 ? -0.093 -0.060 -9.300 1.00 92.62 85 SER A O 1
ATOM 659 N N . ALA A 1 86 ? 1.138 -1.019 -7.695 1.00 92.94 86 ALA A N 1
ATOM 660 C CA . ALA A 1 86 ? 2.073 0.093 -7.595 1.00 92.94 86 ALA A CA 1
ATOM 661 C C . ALA A 1 86 ? 3.034 0.116 -8.792 1.00 92.94 86 ALA A C 1
ATOM 663 O O . ALA A 1 86 ? 3.248 1.187 -9.366 1.00 92.94 86 ALA A O 1
ATOM 664 N N . VAL A 1 87 ? 3.568 -1.043 -9.195 1.00 96.44 87 VAL A N 1
ATOM 665 C CA . VAL A 1 87 ? 4.454 -1.172 -10.364 1.00 96.44 87 VAL A CA 1
ATOM 666 C C . VAL A 1 87 ? 3.712 -0.814 -11.653 1.00 96.44 87 VAL A C 1
ATOM 668 O O . VAL A 1 87 ? 4.229 -0.011 -12.430 1.00 96.44 87 VAL A O 1
ATOM 671 N N . SER A 1 88 ? 2.483 -1.305 -11.856 1.00 96.94 88 SER A N 1
ATOM 672 C CA . SER A 1 88 ? 1.685 -0.974 -13.048 1.00 96.94 88 SER A CA 1
ATOM 673 C C . SER A 1 88 ? 1.428 0.526 -13.178 1.00 96.94 88 SER A C 1
ATOM 675 O O . SER A 1 88 ? 1.568 1.089 -14.263 1.00 96.94 88 SER A O 1
ATOM 677 N N . ARG A 1 89 ? 1.169 1.217 -12.061 1.00 96.69 89 ARG A N 1
ATOM 678 C CA . ARG A 1 89 ? 1.054 2.680 -12.032 1.00 96.69 89 ARG A CA 1
ATOM 679 C C . ARG A 1 89 ? 2.351 3.380 -12.425 1.00 96.69 89 ARG A C 1
ATOM 681 O O . ARG A 1 89 ? 2.304 4.374 -13.150 1.00 96.69 89 ARG A O 1
ATOM 688 N N . VAL A 1 90 ? 3.503 2.907 -11.947 1.00 97.56 90 VAL A N 1
ATOM 689 C CA . VAL A 1 90 ? 4.798 3.501 -12.314 1.00 97.56 90 VAL A CA 1
ATOM 690 C C . VAL A 1 90 ? 5.071 3.315 -13.805 1.00 97.56 90 VAL A C 1
ATOM 692 O O . VAL A 1 90 ? 5.359 4.299 -14.485 1.00 97.56 90 VAL A O 1
ATOM 695 N N . LEU A 1 91 ? 4.959 2.086 -14.313 1.00 98.25 91 LEU A N 1
ATOM 696 C CA . LEU A 1 91 ? 5.299 1.769 -15.700 1.00 98.25 91 LEU A CA 1
ATOM 697 C C . LEU A 1 91 ? 4.291 2.360 -16.693 1.00 98.25 91 LEU A C 1
ATOM 699 O O . LEU A 1 91 ? 4.688 3.016 -17.655 1.00 98.25 91 LEU A O 1
ATOM 703 N N . GLY A 1 92 ? 2.995 2.188 -16.435 1.00 97.38 92 GLY A N 1
ATOM 704 C CA . GLY A 1 92 ? 1.936 2.643 -17.328 1.00 97.38 92 GLY A CA 1
ATOM 705 C C . GLY A 1 92 ? 1.732 4.156 -17.293 1.00 97.38 92 GLY A C 1
ATOM 706 O O . GLY A 1 92 ? 1.808 4.810 -18.328 1.00 97.38 92 GLY A O 1
ATOM 707 N N . SER A 1 93 ? 1.522 4.742 -16.109 1.00 96.19 93 SER A N 1
ATOM 708 C CA . SER A 1 93 ? 1.198 6.172 -15.981 1.00 96.19 93 SER A CA 1
ATOM 709 C C . SER A 1 93 ? 2.435 7.067 -15.956 1.00 96.19 93 SER A C 1
ATOM 711 O O . SER A 1 93 ? 2.583 7.976 -16.775 1.00 96.19 93 SER A O 1
ATOM 713 N N . LEU A 1 94 ? 3.330 6.841 -14.989 1.00 96.69 94 LEU A N 1
ATOM 714 C CA . LEU A 1 94 ? 4.411 7.792 -14.704 1.00 96.69 94 LEU A CA 1
ATOM 715 C C . LEU A 1 94 ? 5.552 7.719 -15.715 1.00 96.69 94 LEU A C 1
ATOM 717 O O . LEU A 1 94 ? 6.280 8.701 -15.883 1.00 96.69 94 LEU A O 1
ATOM 721 N N . PHE A 1 95 ? 5.737 6.555 -16.329 1.00 98.06 95 PHE A N 1
ATOM 722 C CA . PHE A 1 95 ? 6.761 6.313 -17.327 1.00 98.06 95 PHE A CA 1
ATOM 723 C C . PHE A 1 95 ? 6.183 6.415 -18.737 1.00 98.06 95 PHE A C 1
ATOM 725 O O . PHE A 1 95 ? 6.356 7.452 -19.374 1.00 98.06 95 PHE A O 1
ATOM 732 N N . TRP A 1 96 ? 5.471 5.392 -19.216 1.00 98.19 96 TRP A N 1
ATOM 733 C CA . TRP A 1 96 ? 5.151 5.304 -20.638 1.00 98.19 96 TRP A CA 1
ATOM 734 C C . TRP A 1 96 ? 4.109 6.325 -21.096 1.00 98.19 96 TRP A C 1
ATOM 736 O O . TRP A 1 96 ? 4.359 7.066 -22.044 1.00 98.19 96 TRP A O 1
ATOM 746 N N . ARG A 1 97 ? 2.980 6.462 -20.388 1.00 97.50 97 ARG A N 1
ATOM 747 C CA . ARG A 1 97 ? 1.971 7.470 -20.745 1.00 97.50 97 ARG A CA 1
ATOM 748 C C . ARG A 1 97 ? 2.543 8.884 -20.695 1.00 97.50 97 ARG A C 1
ATOM 750 O O . ARG A 1 97 ? 2.260 9.684 -21.580 1.00 97.50 97 ARG A O 1
ATOM 757 N N . ASN A 1 98 ? 3.405 9.182 -19.717 1.00 96.75 98 ASN A N 1
ATOM 758 C CA . ASN A 1 98 ? 4.116 10.461 -19.682 1.00 96.75 98 ASN A CA 1
ATOM 759 C C . ASN A 1 98 ? 4.985 10.677 -20.929 1.00 96.75 98 ASN A C 1
ATOM 761 O O . ASN A 1 98 ? 5.000 11.789 -21.457 1.00 96.75 98 ASN A O 1
ATOM 765 N N . LEU A 1 99 ? 5.700 9.647 -21.394 1.00 97.69 99 LEU A N 1
ATOM 766 C CA . LEU A 1 99 ? 6.487 9.725 -22.623 1.00 97.69 99 LEU A CA 1
ATOM 767 C C . LEU A 1 99 ? 5.594 9.990 -23.836 1.00 97.69 99 LEU A C 1
ATOM 769 O O . LEU A 1 99 ? 5.876 10.932 -24.566 1.00 97.69 99 LEU A O 1
ATOM 773 N N . GLU A 1 100 ? 4.495 9.251 -24.002 1.00 97.31 100 GLU A N 1
ATOM 774 C CA . GLU A 1 100 ? 3.555 9.451 -25.116 1.00 97.31 100 GLU A CA 1
ATOM 775 C C . GLU A 1 100 ? 2.942 10.853 -25.135 1.00 97.31 100 GLU A C 1
ATOM 777 O O . GLU A 1 100 ? 2.826 11.458 -26.197 1.00 97.31 100 GLU A O 1
ATOM 782 N N . THR A 1 101 ? 2.587 11.402 -23.969 1.00 96.81 101 THR A N 1
ATOM 783 C CA . THR A 1 101 ? 2.036 12.763 -23.872 1.00 96.81 101 THR A CA 1
ATOM 784 C C . THR A 1 101 ? 3.010 13.826 -24.388 1.00 96.81 101 THR A C 1
ATOM 786 O O . THR A 1 101 ? 2.572 14.835 -24.932 1.00 96.81 101 THR A O 1
ATOM 789 N N . HIS A 1 102 ? 4.321 13.625 -24.222 1.00 96.75 102 HIS A N 1
ATOM 790 C CA . HIS A 1 102 ? 5.339 14.609 -24.617 1.00 96.75 102 HIS A CA 1
ATOM 791 C C . HIS A 1 102 ? 6.011 14.280 -25.956 1.00 96.75 102 HIS A C 1
ATOM 793 O O . HIS A 1 102 ? 6.596 15.162 -26.579 1.00 96.75 102 HIS A O 1
ATOM 799 N N . HIS A 1 103 ? 5.932 13.026 -26.394 1.00 96.12 103 HIS A N 1
ATOM 800 C CA . HIS A 1 103 ? 6.502 12.521 -27.637 1.00 96.12 103 HIS A CA 1
ATOM 801 C C . HIS A 1 103 ? 5.467 11.623 -28.338 1.00 96.12 103 HIS A C 1
ATOM 803 O O . HIS A 1 103 ? 5.575 10.394 -28.275 1.00 96.12 103 HIS A O 1
ATOM 809 N N . PRO A 1 104 ? 4.441 12.213 -28.986 1.00 95.19 104 PRO A N 1
ATOM 810 C CA . PRO A 1 104 ? 3.416 11.449 -29.688 1.00 95.19 104 PRO A CA 1
ATOM 811 C C . PRO A 1 104 ? 4.027 10.514 -30.736 1.00 95.19 104 PRO A C 1
ATOM 813 O O . PRO A 1 104 ? 4.921 10.905 -31.484 1.00 95.19 104 PRO A O 1
ATOM 816 N N . GLY A 1 105 ? 3.546 9.271 -30.784 1.00 93.44 105 GLY A N 1
ATOM 817 C CA . GLY A 1 105 ? 4.053 8.248 -31.704 1.00 93.44 105 GLY A CA 1
ATOM 818 C C . GLY A 1 105 ? 5.315 7.515 -31.233 1.00 93.44 105 GLY A C 1
ATOM 819 O O . GLY A 1 105 ? 5.803 6.648 -31.955 1.00 93.44 105 GLY A O 1
ATOM 820 N N . ILE A 1 106 ? 5.834 7.808 -30.032 1.00 96.50 106 ILE A N 1
ATOM 821 C CA . ILE A 1 106 ? 6.921 7.017 -29.444 1.00 96.50 106 ILE A CA 1
ATOM 822 C C . ILE A 1 106 ? 6.506 5.544 -29.312 1.00 96.50 106 ILE A C 1
ATOM 824 O O . ILE A 1 106 ? 5.431 5.222 -28.810 1.00 96.50 106 ILE A O 1
ATOM 828 N N . ASN A 1 107 ? 7.362 4.643 -29.788 1.00 95.56 107 ASN A N 1
ATOM 829 C CA . ASN A 1 107 ? 7.079 3.207 -29.855 1.00 95.56 107 ASN A CA 1
ATOM 830 C C . ASN A 1 107 ? 8.294 2.326 -29.514 1.00 95.56 107 ASN A C 1
ATOM 832 O O . ASN A 1 107 ? 8.247 1.114 -29.699 1.00 95.56 107 ASN A O 1
ATOM 836 N N . SER A 1 108 ? 9.385 2.925 -29.029 1.00 95.56 108 SER A N 1
ATOM 837 C CA . SER A 1 108 ? 10.642 2.232 -28.743 1.00 95.56 108 SER A CA 1
ATOM 838 C C . SER A 1 108 ? 11.108 2.485 -27.315 1.00 95.56 108 SER A C 1
ATOM 840 O O . SER A 1 108 ? 11.076 3.616 -26.827 1.00 95.56 108 SER A O 1
ATOM 842 N N . LEU A 1 109 ? 11.604 1.431 -26.661 1.00 96.50 109 LEU A N 1
ATOM 843 C CA . LEU A 1 109 ? 12.235 1.514 -25.342 1.00 96.50 109 LEU A CA 1
ATOM 844 C C . LEU A 1 109 ? 13.660 2.077 -25.392 1.00 96.50 109 LEU A C 1
ATOM 846 O O . LEU A 1 109 ? 14.197 2.473 -24.355 1.00 96.50 109 LEU A O 1
ATOM 850 N N . ARG A 1 110 ? 14.284 2.153 -26.573 1.00 96.81 110 ARG A N 1
ATOM 851 C CA . ARG A 1 110 ? 15.594 2.789 -26.749 1.00 96.81 110 ARG A CA 1
ATOM 852 C C . ARG A 1 110 ? 15.420 4.306 -26.821 1.00 96.81 110 ARG A C 1
ATOM 854 O O . ARG A 1 110 ? 15.398 4.898 -27.895 1.00 96.81 110 ARG A O 1
ATOM 861 N N . LEU A 1 111 ? 15.278 4.924 -25.652 1.00 96.50 111 LEU A N 1
ATOM 862 C CA . LEU A 1 111 ? 15.014 6.356 -25.535 1.00 96.50 111 LEU A CA 1
ATOM 863 C C . LEU A 1 111 ? 16.256 7.191 -25.895 1.00 96.50 111 LEU A C 1
ATOM 865 O O . LEU A 1 111 ? 17.338 6.925 -25.360 1.00 96.50 111 LEU A O 1
ATOM 869 N N . PRO A 1 112 ? 16.116 8.250 -26.716 1.00 96.19 112 PRO A N 1
ATOM 870 C CA . PRO A 1 112 ? 17.150 9.270 -26.849 1.00 96.19 112 PRO A CA 1
ATOM 871 C C . PRO A 1 112 ? 17.487 9.902 -25.491 1.00 96.19 112 PRO A C 1
ATOM 873 O O . PRO A 1 112 ? 16.612 10.072 -24.636 1.00 96.19 112 PRO A O 1
ATOM 876 N N . ALA A 1 113 ? 18.750 10.295 -25.299 1.00 94.56 113 ALA A N 1
ATOM 877 C CA . ALA A 1 113 ? 19.230 10.833 -24.022 1.00 94.56 113 ALA A CA 1
ATOM 878 C C . ALA A 1 113 ? 18.427 12.060 -23.551 1.00 94.56 113 ALA A C 1
ATOM 880 O O . ALA A 1 113 ? 18.114 12.180 -22.364 1.00 94.56 113 ALA A O 1
ATOM 881 N N . GLU A 1 114 ? 18.037 12.936 -24.479 1.00 95.69 114 GLU A N 1
ATOM 882 C CA . GLU A 1 114 ? 17.236 14.124 -24.175 1.00 95.69 114 GLU A CA 1
ATOM 883 C C . GLU A 1 114 ? 15.819 13.775 -23.714 1.00 95.69 114 GLU A C 1
ATOM 885 O O . GLU A 1 114 ? 15.358 14.298 -22.700 1.00 95.69 114 GLU A O 1
ATOM 890 N N . VAL A 1 115 ? 15.161 12.823 -24.385 1.00 97.19 115 VAL A N 1
ATOM 891 C CA . VAL A 1 115 ? 13.825 12.325 -24.016 1.00 97.19 115 VAL A CA 1
ATOM 892 C C . VAL A 1 115 ? 13.850 11.733 -22.606 1.00 97.19 115 VAL A C 1
ATOM 894 O O . VAL A 1 115 ? 13.022 12.080 -21.758 1.00 97.19 115 VAL A O 1
ATOM 897 N N . ALA A 1 116 ? 14.848 10.892 -22.321 1.00 96.94 116 ALA A N 1
ATOM 898 C CA . ALA A 1 116 ? 15.042 10.296 -21.004 1.00 96.94 116 ALA A CA 1
ATOM 899 C C . ALA A 1 116 ? 15.312 11.357 -19.921 1.00 96.94 116 ALA A C 1
ATOM 901 O O . ALA A 1 116 ? 14.730 11.299 -18.836 1.00 96.94 116 ALA A O 1
ATOM 902 N N . SER A 1 117 ? 16.174 12.340 -20.194 1.00 96.44 117 SER A N 1
ATOM 903 C CA . SER A 1 117 ? 16.492 13.426 -19.255 1.00 96.44 117 SER A CA 1
ATOM 904 C C . SER A 1 117 ? 15.277 14.313 -18.960 1.00 96.44 117 SER A C 1
ATOM 906 O O . SER A 1 117 ? 14.988 14.626 -17.798 1.00 96.44 117 SER A O 1
ATOM 908 N N . ALA A 1 118 ? 14.512 14.661 -19.997 1.00 96.75 118 ALA A N 1
ATOM 909 C CA . ALA A 1 118 ? 13.307 15.468 -19.876 1.00 96.75 118 ALA A CA 1
ATOM 910 C C . ALA A 1 118 ? 12.226 14.738 -19.061 1.00 96.75 118 ALA A C 1
ATOM 912 O O . ALA A 1 118 ? 11.643 15.325 -18.146 1.00 96.75 118 ALA A O 1
ATOM 913 N N . TRP A 1 119 ? 12.019 13.440 -19.313 1.00 97.50 119 TRP A N 1
ATOM 914 C CA . TRP A 1 119 ? 11.130 12.604 -18.502 1.00 97.50 119 TRP A CA 1
ATOM 915 C C . TRP A 1 119 ? 11.561 12.568 -17.032 1.00 97.50 119 TRP A C 1
ATOM 917 O O . TRP A 1 119 ? 10.757 12.875 -16.150 1.00 97.50 119 TRP A O 1
ATOM 927 N N . LYS A 1 120 ? 12.841 12.281 -16.752 1.00 96.50 120 LYS A N 1
ATOM 928 C CA . LYS A 1 120 ? 13.371 12.255 -15.377 1.00 96.50 120 LYS A CA 1
ATOM 929 C C . LYS A 1 120 ? 13.172 13.588 -14.659 1.00 96.50 120 LYS A C 1
ATOM 931 O O . LYS A 1 120 ? 12.874 13.596 -13.467 1.00 96.50 120 LYS A O 1
ATOM 936 N N . THR A 1 121 ? 13.318 14.706 -15.367 1.00 95.38 121 THR A N 1
ATOM 937 C CA . THR A 1 121 ? 13.113 16.049 -14.809 1.00 95.38 121 THR A CA 1
ATOM 938 C C . THR A 1 121 ? 11.656 16.274 -14.418 1.00 95.38 121 THR A C 1
ATOM 940 O O . THR A 1 121 ? 11.396 16.639 -13.272 1.00 95.38 121 THR A O 1
ATOM 943 N N . ARG A 1 122 ? 10.702 15.967 -15.308 1.00 94.88 122 ARG A N 1
ATOM 944 C CA . ARG A 1 122 ? 9.260 16.048 -15.006 1.00 94.88 122 ARG A CA 1
ATOM 945 C C . ARG A 1 122 ? 8.862 15.128 -13.856 1.00 94.88 122 ARG A C 1
ATOM 947 O O . ARG A 1 122 ? 8.073 15.501 -12.996 1.00 94.88 122 ARG A O 1
ATOM 954 N N . HIS A 1 123 ? 9.441 13.932 -13.809 1.00 94.81 123 HIS A N 1
ATOM 955 C CA . HIS A 1 123 ? 9.107 12.925 -12.811 1.00 94.81 123 HIS A CA 1
ATOM 956 C C . HIS A 1 123 ? 9.477 13.338 -11.371 1.00 94.81 123 HIS A C 1
ATOM 958 O O . HIS A 1 123 ? 8.855 12.872 -10.413 1.00 94.81 123 HIS A O 1
ATOM 964 N N . ARG A 1 124 ? 10.458 14.238 -11.192 1.00 93.06 124 ARG A N 1
ATOM 965 C CA . ARG A 1 124 ? 10.914 14.709 -9.868 1.00 93.06 124 ARG A CA 1
ATOM 966 C C . ARG A 1 124 ? 9.843 15.443 -9.073 1.00 93.06 124 ARG A C 1
ATOM 968 O O . ARG A 1 124 ? 9.969 15.522 -7.851 1.00 93.06 124 ARG A O 1
ATOM 975 N N . THR A 1 125 ? 8.821 15.979 -9.725 1.00 92.50 125 THR A N 1
ATOM 976 C CA . THR A 1 125 ? 7.745 16.715 -9.066 1.00 92.50 125 THR A CA 1
ATOM 977 C C . THR A 1 125 ? 6.389 16.076 -9.347 1.00 92.50 125 THR A C 1
ATOM 979 O O . THR A 1 125 ? 6.210 15.212 -10.214 1.00 92.50 125 THR A O 1
ATOM 982 N N . LYS A 1 126 ? 5.411 16.448 -8.529 1.00 91.94 126 LYS A N 1
ATOM 983 C CA . LYS A 1 126 ? 4.001 16.164 -8.764 1.00 91.94 126 LYS A CA 1
ATOM 984 C C . LYS A 1 126 ? 3.213 17.445 -8.554 1.00 91.94 126 LYS A C 1
ATOM 986 O O . LYS A 1 126 ? 3.488 18.186 -7.613 1.00 91.94 126 LYS A O 1
ATOM 991 N N . THR A 1 127 ? 2.228 17.677 -9.406 1.00 87.81 127 THR A N 1
ATOM 992 C CA . THR A 1 127 ? 1.238 18.733 -9.204 1.00 87.81 127 THR A CA 1
ATOM 993 C C . THR A 1 127 ? 0.013 18.081 -8.590 1.00 87.81 127 THR A C 1
ATOM 995 O O . THR A 1 127 ? -0.503 17.104 -9.127 1.00 87.81 127 THR A O 1
ATOM 998 N N . THR A 1 128 ? -0.380 18.555 -7.412 1.00 84.38 128 THR A N 1
ATOM 999 C CA . THR A 1 128 ? -1.585 18.104 -6.716 1.00 84.38 128 THR A CA 1
ATOM 1000 C C . THR A 1 128 ? -2.568 19.254 -6.735 1.00 84.38 128 THR A C 1
ATOM 1002 O O . THR A 1 128 ? -2.229 20.368 -6.337 1.00 84.38 128 THR A O 1
ATOM 1005 N N . THR A 1 129 ? -3.760 18.985 -7.237 1.00 85.19 129 THR A N 1
ATOM 1006 C CA . THR A 1 129 ? -4.836 19.958 -7.313 1.00 85.19 129 THR A CA 1
ATOM 1007 C C . THR A 1 129 ? -5.759 19.702 -6.134 1.00 85.19 129 THR A C 1
ATOM 1009 O O . THR A 1 129 ? -6.360 18.638 -6.063 1.00 85.19 129 THR A O 1
ATOM 1012 N N . THR A 1 130 ? -5.815 20.640 -5.193 1.00 78.56 130 THR A N 1
ATOM 1013 C CA . THR A 1 130 ? -6.654 20.540 -3.997 1.00 78.56 130 THR A CA 1
ATOM 1014 C C . THR A 1 130 ? -7.783 21.548 -4.109 1.00 78.56 130 THR A C 1
ATOM 1016 O O . THR A 1 130 ? -7.552 22.725 -4.409 1.00 78.56 130 THR A O 1
ATOM 1019 N N . ARG A 1 131 ? -9.011 21.100 -3.855 1.00 79.25 131 ARG A N 1
ATOM 1020 C CA . ARG A 1 131 ? -10.155 22.002 -3.769 1.00 79.25 131 ARG A CA 1
ATOM 1021 C C . ARG A 1 131 ? -10.192 22.677 -2.401 1.00 79.25 131 ARG A C 1
ATOM 1023 O O . ARG A 1 131 ? -10.249 22.013 -1.368 1.00 79.25 131 ARG A O 1
ATOM 1030 N N . SER A 1 132 ? -10.157 23.999 -2.404 1.00 74.56 132 SER A N 1
ATOM 1031 C CA . SER A 1 132 ? -10.301 24.813 -1.205 1.00 74.56 132 SER A CA 1
ATOM 1032 C C . SER A 1 132 ? -11.751 24.786 -0.695 1.00 74.56 132 SER A C 1
ATOM 1034 O O . SER A 1 132 ? -12.680 24.543 -1.475 1.00 74.56 132 SER A O 1
ATOM 1036 N N . PRO A 1 133 ? -11.984 25.070 0.601 1.00 73.50 133 PRO A N 1
ATOM 1037 C CA . PRO A 1 133 ? -13.329 25.111 1.185 1.00 73.50 133 PRO A CA 1
ATOM 1038 C C . PRO A 1 133 ? -14.279 26.124 0.525 1.00 73.50 133 PRO A C 1
ATOM 1040 O O . PRO A 1 133 ? -15.492 25.952 0.580 1.00 73.50 133 PRO A O 1
ATOM 1043 N N . ASP A 1 134 ? -13.736 27.159 -0.117 1.00 78.94 134 ASP A N 1
ATOM 1044 C CA . ASP A 1 134 ? -14.468 28.181 -0.879 1.00 78.94 134 ASP A CA 1
ATOM 1045 C C . ASP A 1 134 ? -14.854 27.726 -2.304 1.00 78.94 134 ASP A C 1
ATOM 1047 O O . ASP A 1 134 ? -15.447 28.482 -3.070 1.00 78.94 134 ASP A O 1
ATOM 1051 N N . GLY A 1 135 ? -14.523 26.486 -2.676 1.00 76.25 135 GLY A N 1
ATOM 1052 C CA . GLY A 1 135 ? -14.787 25.919 -3.993 1.00 76.25 135 GLY A CA 1
ATOM 1053 C C . GLY A 1 135 ? -13.741 26.266 -5.053 1.00 76.25 135 GLY A C 1
ATOM 1054 O O . GLY A 1 135 ? -13.817 25.700 -6.148 1.00 76.25 135 GLY A O 1
ATOM 1055 N N . SER A 1 136 ? -12.759 27.120 -4.737 1.00 80.75 136 SER A N 1
ATOM 1056 C CA . SER A 1 136 ? -11.619 27.406 -5.608 1.00 80.75 136 SER A CA 1
ATOM 1057 C C . SER A 1 136 ? -10.676 26.205 -5.688 1.00 80.75 136 SER A C 1
ATOM 1059 O O . SER A 1 136 ? -10.668 25.318 -4.834 1.00 80.75 136 SER A O 1
ATOM 1061 N N . THR A 1 137 ? -9.906 26.128 -6.767 1.00 83.56 137 THR A N 1
ATOM 1062 C CA . THR A 1 137 ? -9.009 25.003 -7.027 1.00 83.56 137 THR A CA 1
ATOM 1063 C C . THR A 1 137 ? -7.570 25.498 -6.984 1.00 83.56 137 THR A C 1
ATOM 1065 O O . THR A 1 137 ? -7.180 26.324 -7.807 1.00 83.56 137 THR A O 1
ATOM 1068 N N . VAL A 1 138 ? -6.775 25.001 -6.035 1.00 84.06 138 VAL A N 1
ATOM 1069 C CA . VAL A 1 138 ? -5.368 25.387 -5.871 1.00 84.06 138 VAL A CA 1
ATOM 1070 C C . VAL A 1 138 ? -4.482 24.241 -6.340 1.00 84.06 138 VAL A C 1
ATOM 1072 O O . VAL A 1 138 ? -4.551 23.129 -5.822 1.00 84.06 138 VAL A O 1
ATOM 1075 N N . SER A 1 139 ? -3.631 24.507 -7.330 1.00 85.81 139 SER A N 1
ATOM 1076 C CA . SER A 1 139 ? -2.640 23.536 -7.803 1.00 85.81 139 SER A CA 1
ATOM 1077 C C . SER A 1 139 ? -1.295 23.789 -7.133 1.00 85.81 139 SER A C 1
ATOM 1079 O O . SER A 1 139 ? -0.663 24.819 -7.359 1.00 85.81 139 SER A O 1
ATOM 1081 N N . VAL A 1 140 ? -0.843 22.837 -6.319 1.00 88.25 140 VAL A N 1
ATOM 1082 C CA . VAL A 1 140 ? 0.438 22.893 -5.610 1.00 88.25 140 VAL A CA 1
ATOM 1083 C C . VAL A 1 140 ? 1.407 21.904 -6.244 1.00 88.25 140 VAL A C 1
ATOM 1085 O O . VAL A 1 140 ? 1.145 20.701 -6.306 1.00 88.25 140 VAL A O 1
ATOM 1088 N N . THR A 1 141 ? 2.557 22.403 -6.694 1.00 90.88 141 THR A N 1
ATOM 1089 C CA . THR A 1 141 ? 3.648 21.551 -7.179 1.00 90.88 141 THR A CA 1
ATOM 1090 C C . THR A 1 141 ? 4.613 21.255 -6.040 1.00 90.88 141 THR A C 1
ATOM 1092 O O . THR A 1 141 ? 5.150 22.171 -5.422 1.00 90.88 141 THR A O 1
ATOM 1095 N N . SER A 1 142 ? 4.846 19.973 -5.763 1.00 89.25 142 SER A N 1
ATOM 1096 C CA . SER A 1 142 ? 5.752 19.517 -4.707 1.00 89.25 142 SER A CA 1
ATOM 1097 C C . SER A 1 142 ? 6.742 18.463 -5.215 1.00 89.25 142 SER A C 1
ATOM 1099 O O . SER A 1 142 ? 6.480 17.789 -6.219 1.00 89.25 142 SER A O 1
ATOM 1101 N N . PRO A 1 143 ? 7.904 18.300 -4.551 1.00 91.56 143 PRO A N 1
ATOM 1102 C CA . PRO A 1 143 ? 8.808 17.193 -4.832 1.00 91.56 143 PRO A CA 1
ATOM 1103 C C . PRO A 1 143 ? 8.099 15.843 -4.680 1.00 91.56 143 PRO A C 1
ATOM 1105 O O . PRO A 1 143 ? 7.375 15.601 -3.713 1.00 91.56 143 PRO A O 1
ATOM 1108 N N . ARG A 1 144 ? 8.328 14.930 -5.625 1.00 91.94 144 ARG A N 1
ATOM 1109 C CA . ARG A 1 144 ? 7.796 13.569 -5.564 1.00 91.94 144 ARG A CA 1
ATOM 1110 C C . ARG A 1 144 ? 8.675 12.722 -4.650 1.00 91.94 144 ARG A C 1
ATOM 1112 O O . ARG A 1 144 ? 9.779 12.331 -5.022 1.00 91.94 144 ARG A O 1
ATOM 1119 N N . GLU A 1 145 ? 8.160 12.387 -3.472 1.00 87.12 145 GLU A N 1
ATOM 1120 C CA . GLU A 1 145 ? 8.868 11.540 -2.502 1.00 87.12 145 GLU A CA 1
ATOM 1121 C C . GLU A 1 145 ? 9.235 10.160 -3.077 1.00 87.12 145 GLU A C 1
ATOM 1123 O O . GLU A 1 145 ? 10.334 9.661 -2.833 1.00 87.12 145 GLU A O 1
ATOM 1128 N N . SER A 1 146 ? 8.358 9.585 -3.910 1.00 88.00 146 SER A N 1
ATOM 1129 C CA . SER A 1 146 ? 8.559 8.289 -4.575 1.00 88.00 146 SER A CA 1
ATOM 1130 C C . SER A 1 146 ? 9.510 8.329 -5.774 1.00 88.00 146 SER A C 1
ATOM 1132 O O . SER A 1 146 ? 9.783 7.285 -6.354 1.00 88.00 146 SER A O 1
ATOM 1134 N N . ALA A 1 147 ? 10.061 9.488 -6.161 1.00 91.38 147 ALA A N 1
ATOM 1135 C CA . ALA A 1 147 ? 10.793 9.612 -7.425 1.00 91.38 147 ALA A CA 1
ATOM 1136 C C . ALA A 1 147 ? 11.930 8.585 -7.559 1.00 91.38 147 ALA A C 1
ATOM 1138 O O . ALA A 1 147 ? 12.119 7.991 -8.613 1.00 91.38 147 ALA A O 1
ATOM 1139 N N . ARG A 1 148 ? 12.677 8.312 -6.481 1.00 89.88 148 ARG A N 1
ATOM 1140 C CA . ARG A 1 148 ? 13.760 7.312 -6.525 1.00 89.88 148 ARG A CA 1
ATOM 1141 C C . ARG A 1 148 ? 13.260 5.873 -6.617 1.00 89.88 148 ARG A C 1
ATOM 1143 O O . ARG A 1 148 ? 13.892 5.075 -7.303 1.00 89.88 148 ARG A O 1
ATOM 1150 N N . SER A 1 149 ? 12.181 5.529 -5.914 1.00 90.94 149 SER A N 1
ATOM 1151 C CA . SER A 1 149 ? 11.602 4.182 -5.992 1.00 90.94 149 SER A CA 1
ATOM 1152 C C . SER A 1 149 ? 10.980 3.925 -7.360 1.00 90.94 149 SER A C 1
ATOM 1154 O O . SER A 1 149 ? 11.143 2.842 -7.918 1.00 90.94 149 SER A O 1
ATOM 1156 N N . ASP A 1 150 ? 10.357 4.947 -7.935 1.00 94.75 150 ASP A N 1
ATOM 1157 C CA . ASP A 1 150 ? 9.765 4.905 -9.266 1.00 94.75 150 ASP A CA 1
ATOM 1158 C C . ASP A 1 150 ? 10.866 4.746 -10.339 1.00 94.75 150 ASP A C 1
ATOM 1160 O O . ASP A 1 150 ? 10.790 3.845 -11.173 1.00 94.75 150 ASP A O 1
ATOM 1164 N N . LEU A 1 151 ? 11.965 5.515 -10.258 1.00 95.81 151 LEU A N 1
ATOM 1165 C CA . LEU A 1 151 ? 13.135 5.349 -11.140 1.00 95.81 151 LEU A CA 1
ATOM 1166 C C . LEU A 1 151 ? 13.765 3.954 -11.030 1.00 95.81 151 LEU A C 1
ATOM 1168 O O . LEU A 1 151 ? 14.148 3.364 -12.039 1.00 95.81 151 LEU A O 1
ATOM 1172 N N . ALA A 1 152 ? 13.874 3.409 -9.818 1.00 94.56 152 ALA A N 1
ATOM 1173 C CA . ALA A 1 152 ? 14.386 2.058 -9.623 1.00 94.56 152 ALA A CA 1
ATOM 1174 C C . ALA A 1 152 ? 13.454 0.985 -10.204 1.00 94.56 152 ALA A C 1
ATOM 1176 O O . ALA A 1 152 ? 13.945 -0.013 -10.720 1.00 94.56 152 ALA A O 1
ATOM 1177 N N . THR A 1 153 ? 12.138 1.207 -10.163 1.00 96.44 153 THR A N 1
ATOM 1178 C CA . THR A 1 153 ? 11.136 0.321 -10.774 1.00 96.44 153 THR A CA 1
ATOM 1179 C C . THR A 1 153 ? 11.274 0.308 -12.295 1.00 96.44 153 THR A C 1
ATOM 1181 O O . THR A 1 153 ? 11.335 -0.764 -12.888 1.00 96.44 153 THR A O 1
ATOM 1184 N N . VAL A 1 154 ? 11.430 1.480 -12.924 1.00 97.88 154 VAL A N 1
ATOM 1185 C CA . VAL A 1 154 ? 11.713 1.571 -14.367 1.00 97.88 154 VAL A CA 1
ATOM 1186 C C . VAL A 1 154 ? 13.048 0.904 -14.698 1.00 97.88 154 VAL A C 1
ATOM 1188 O O . VAL A 1 154 ? 13.130 0.141 -15.651 1.00 97.88 154 VAL A O 1
ATOM 1191 N N . ARG A 1 155 ? 14.098 1.120 -13.895 1.00 97.44 155 ARG A N 1
ATOM 1192 C CA . ARG A 1 155 ? 15.382 0.435 -14.108 1.00 97.44 155 ARG A CA 1
ATOM 1193 C C . ARG A 1 155 ? 15.238 -1.086 -14.029 1.00 97.44 155 ARG A C 1
ATOM 1195 O O . ARG A 1 155 ? 15.829 -1.770 -14.855 1.00 97.44 155 ARG A O 1
ATOM 1202 N N . ALA A 1 156 ? 14.499 -1.596 -13.044 1.00 96.50 156 ALA A N 1
ATOM 1203 C CA . ALA A 1 156 ? 14.247 -3.026 -12.897 1.00 96.50 156 ALA A CA 1
ATOM 1204 C C . ALA A 1 156 ? 13.532 -3.581 -14.132 1.00 96.50 156 ALA A C 1
ATOM 1206 O O . ALA A 1 156 ? 14.028 -4.532 -14.706 1.00 96.50 156 ALA A O 1
ATOM 1207 N N . PHE A 1 157 ? 12.486 -2.909 -14.621 1.00 97.94 157 PHE A N 1
ATOM 1208 C CA . PHE A 1 157 ? 11.796 -3.287 -15.859 1.00 97.94 157 PHE A CA 1
ATOM 1209 C C . PHE A 1 157 ? 12.751 -3.465 -17.053 1.00 97.94 157 PHE A C 1
ATOM 1211 O O . PHE A 1 157 ? 12.729 -4.498 -17.709 1.00 97.94 157 PHE A O 1
ATOM 1218 N N . TYR A 1 158 ? 13.656 -2.512 -17.301 1.00 98.31 158 TYR A N 1
ATOM 1219 C CA . TYR A 1 158 ? 14.645 -2.646 -18.382 1.00 98.31 158 TYR A CA 1
ATOM 1220 C C . TYR A 1 158 ? 15.633 -3.805 -18.169 1.00 98.31 158 TYR A C 1
ATOM 1222 O O . TYR A 1 158 ? 16.095 -4.402 -19.139 1.00 98.31 158 TYR A O 1
ATOM 1230 N N . LEU A 1 159 ? 15.994 -4.099 -16.916 1.00 97.12 159 LEU A N 1
ATOM 1231 C CA . LEU A 1 159 ? 16.882 -5.215 -16.585 1.00 97.12 159 LEU A CA 1
ATOM 1232 C C . LEU A 1 159 ? 16.167 -6.565 -16.708 1.00 97.12 159 LEU A C 1
ATOM 1234 O O . LEU A 1 159 ? 16.779 -7.492 -17.227 1.00 97.12 159 LEU A O 1
ATOM 1238 N N . ASP A 1 160 ? 14.895 -6.646 -16.309 1.00 96.31 160 ASP A N 1
ATOM 1239 C CA . ASP A 1 160 ? 14.041 -7.825 -16.481 1.00 96.31 160 ASP A CA 1
ATOM 1240 C C . ASP A 1 160 ? 13.970 -8.185 -17.974 1.00 96.31 160 ASP A C 1
ATOM 1242 O O . ASP A 1 160 ? 14.278 -9.308 -18.359 1.00 96.31 160 ASP A O 1
ATOM 1246 N N . LEU A 1 161 ? 13.692 -7.198 -18.838 1.00 97.50 161 LEU A N 1
ATOM 1247 C CA . LEU A 1 161 ? 13.665 -7.401 -20.291 1.00 97.50 161 LEU A CA 1
ATOM 1248 C C . LEU A 1 161 ? 15.011 -7.865 -20.856 1.00 97.50 161 LEU A C 1
ATOM 1250 O O . LEU A 1 161 ? 15.046 -8.732 -21.723 1.00 97.50 161 LEU A O 1
ATOM 1254 N N . ALA A 1 162 ? 16.124 -7.295 -20.385 1.00 96.81 162 ALA A N 1
ATOM 1255 C CA . ALA A 1 162 ? 17.453 -7.699 -20.838 1.00 96.81 162 ALA A CA 1
ATOM 1256 C C . ALA A 1 162 ? 17.809 -9.127 -20.394 1.00 96.81 162 ALA A C 1
ATOM 1258 O O . ALA A 1 162 ? 18.445 -9.854 -21.153 1.00 96.81 162 ALA A O 1
ATOM 1259 N N . GLN A 1 163 ? 17.399 -9.525 -19.186 1.00 96.62 163 GLN A N 1
ATOM 1260 C CA . GLN A 1 163 ? 17.590 -10.881 -18.684 1.00 96.62 163 GLN A CA 1
ATOM 1261 C C . GLN A 1 163 ? 16.724 -11.878 -19.460 1.00 96.62 163 GLN A C 1
ATOM 1263 O O . GLN A 1 163 ? 17.251 -12.848 -19.998 1.00 96.62 163 GLN A O 1
ATOM 1268 N N . TRP A 1 164 ? 15.422 -11.624 -19.587 1.00 97.00 164 TRP A N 1
ATOM 1269 C CA . TRP A 1 164 ? 14.521 -12.539 -20.286 1.00 97.00 164 TRP A CA 1
ATOM 1270 C C . TRP A 1 164 ? 14.790 -12.608 -21.787 1.00 97.00 164 TRP A C 1
ATOM 1272 O O . TRP A 1 164 ? 14.543 -13.640 -22.394 1.00 97.00 164 TRP A O 1
ATOM 1282 N N . ALA A 1 165 ? 15.373 -11.570 -22.393 1.00 97.06 165 ALA A N 1
ATOM 1283 C CA . ALA A 1 165 ? 15.877 -11.639 -23.765 1.00 97.06 165 ALA A CA 1
ATOM 1284 C C . ALA A 1 165 ? 17.017 -12.649 -23.949 1.00 97.06 165 ALA A C 1
ATOM 1286 O O . ALA A 1 165 ? 17.211 -13.125 -25.064 1.00 97.06 165 ALA A O 1
ATOM 1287 N N . ALA A 1 166 ? 17.768 -12.979 -22.895 1.00 95.81 166 ALA A N 1
ATOM 1288 C CA . ALA A 1 166 ? 18.762 -14.048 -22.944 1.00 95.81 166 ALA A CA 1
ATOM 1289 C C . ALA A 1 166 ? 18.131 -15.444 -22.787 1.00 95.81 166 ALA A C 1
ATOM 1291 O O . ALA A 1 166 ? 18.677 -16.412 -23.310 1.00 95.81 166 ALA A O 1
ATOM 1292 N N . GLU A 1 167 ? 16.999 -15.544 -22.084 1.00 96.00 167 GLU A N 1
ATOM 1293 C CA . GLU A 1 167 ? 16.282 -16.799 -21.814 1.00 96.00 167 GLU A CA 1
ATOM 1294 C C . GLU A 1 167 ? 15.322 -17.177 -22.962 1.00 96.00 167 GLU A C 1
ATOM 1296 O O . GLU A 1 167 ? 15.333 -18.313 -23.430 1.00 96.00 167 GLU A O 1
ATOM 1301 N N . ASP A 1 168 ? 14.544 -16.213 -23.465 1.00 95.88 168 ASP A N 1
ATOM 1302 C CA . ASP A 1 168 ? 13.648 -16.325 -24.623 1.00 95.88 168 ASP A CA 1
ATOM 1303 C C . ASP A 1 168 ? 13.844 -15.114 -25.567 1.00 95.88 168 ASP A C 1
ATOM 1305 O O . ASP A 1 168 ? 13.131 -14.100 -25.490 1.00 95.88 168 ASP A O 1
ATOM 1309 N N . PRO A 1 169 ? 14.831 -15.197 -26.483 1.00 95.62 169 PRO A N 1
ATOM 1310 C CA . PRO A 1 169 ? 15.146 -14.113 -27.410 1.00 95.62 169 PRO A CA 1
ATOM 1311 C C . PRO A 1 169 ? 14.023 -13.792 -28.398 1.00 95.62 169 PRO A C 1
ATOM 1313 O O . PRO A 1 169 ? 13.932 -12.653 -28.856 1.00 95.62 169 PRO A O 1
ATOM 1316 N N . ALA A 1 170 ? 13.178 -14.767 -28.748 1.00 94.69 170 ALA A N 1
ATOM 1317 C CA . ALA A 1 170 ? 12.107 -14.563 -29.719 1.00 94.69 170 ALA A CA 1
ATOM 1318 C C . ALA A 1 170 ? 11.019 -13.643 -29.153 1.00 94.69 170 ALA A C 1
ATOM 1320 O O . ALA A 1 170 ? 10.518 -12.768 -29.861 1.00 94.69 170 ALA A O 1
ATOM 1321 N N . ARG A 1 171 ? 10.694 -13.808 -27.866 1.00 93.81 171 ARG A N 1
ATOM 1322 C CA . ARG A 1 171 ? 9.685 -13.000 -27.178 1.00 93.81 171 ARG A CA 1
ATOM 1323 C C . ARG A 1 171 ? 10.224 -11.653 -26.699 1.00 93.81 171 ARG A C 1
ATOM 1325 O O . ARG A 1 171 ? 9.595 -10.621 -26.929 1.00 93.81 171 ARG A O 1
ATOM 1332 N N . TRP A 1 172 ? 11.389 -11.639 -26.050 1.00 96.81 172 TRP A N 1
ATOM 1333 C CA . TRP A 1 172 ? 11.885 -10.451 -25.336 1.00 96.81 172 TRP A CA 1
ATOM 1334 C C . TRP A 1 172 ? 13.016 -9.711 -26.054 1.00 96.81 172 TRP A C 1
ATOM 1336 O O . TRP A 1 172 ? 13.231 -8.524 -25.802 1.00 96.81 172 TRP A O 1
ATOM 1346 N N . GLY A 1 173 ? 13.714 -10.371 -26.982 1.00 95.56 173 GLY A N 1
ATOM 1347 C CA . GLY A 1 173 ? 14.842 -9.803 -27.728 1.00 95.56 173 GLY A CA 1
ATOM 1348 C C . GLY A 1 173 ? 14.544 -8.468 -28.419 1.00 95.56 173 GLY A C 1
ATOM 1349 O O . GLY A 1 173 ? 15.331 -7.533 -28.246 1.00 95.56 173 GLY A O 1
ATOM 1350 N N . PRO A 1 174 ? 13.404 -8.306 -29.126 1.00 95.94 174 PRO A N 1
ATOM 1351 C CA . PRO A 1 174 ? 13.041 -7.032 -29.756 1.00 95.94 174 PRO A CA 1
ATOM 1352 C C . PRO A 1 174 ? 12.915 -5.852 -28.779 1.00 95.94 174 PRO A C 1
ATOM 1354 O O . PRO A 1 174 ? 13.040 -4.695 -29.182 1.00 95.94 174 PRO A O 1
ATOM 1357 N N . TRP A 1 175 ? 12.685 -6.132 -27.495 1.00 97.00 175 TRP A N 1
ATOM 1358 C CA . TRP A 1 175 ? 12.444 -5.138 -26.451 1.00 97.00 175 TRP A CA 1
ATOM 1359 C C . TRP A 1 175 ? 13.683 -4.812 -25.612 1.00 97.00 175 TRP A C 1
ATOM 1361 O O . TRP A 1 175 ? 13.670 -3.847 -24.843 1.00 97.00 175 TRP A O 1
ATOM 1371 N N . ALA A 1 176 ? 14.772 -5.569 -25.774 1.00 96.25 176 ALA A N 1
ATOM 1372 C CA . ALA A 1 176 ? 16.013 -5.354 -25.043 1.00 96.25 176 ALA A CA 1
ATOM 1373 C C . ALA A 1 176 ? 16.654 -4.000 -25.410 1.00 96.25 176 ALA A C 1
ATOM 1375 O O . ALA A 1 176 ? 17.118 -3.759 -26.531 1.00 96.25 176 ALA A O 1
ATOM 1376 N N . ALA A 1 177 ? 16.710 -3.092 -24.435 1.00 96.75 177 ALA A N 1
ATOM 1377 C CA . ALA A 1 177 ? 17.217 -1.734 -24.608 1.00 96.75 177 ALA A CA 1
ATOM 1378 C C . ALA A 1 177 ? 18.042 -1.277 -23.392 1.00 96.75 177 ALA A C 1
ATOM 1380 O O . ALA A 1 177 ? 17.843 -1.767 -22.279 1.00 96.75 177 ALA A O 1
ATOM 1381 N N . PRO A 1 178 ? 18.975 -0.321 -23.561 1.00 96.25 178 PRO A N 1
ATOM 1382 C CA . PRO A 1 178 ? 19.689 0.259 -22.431 1.00 96.25 178 PRO A CA 1
ATOM 1383 C C . PRO A 1 178 ? 18.732 1.053 -21.529 1.00 96.25 178 PRO A C 1
ATOM 1385 O O . PRO A 1 178 ? 17.941 1.865 -22.006 1.00 96.25 178 PRO A O 1
ATOM 1388 N N . SER A 1 179 ? 18.844 0.851 -20.213 1.00 97.06 179 SER A N 1
ATOM 1389 C CA . SER A 1 179 ? 18.026 1.570 -19.229 1.00 97.06 179 SER A CA 1
ATOM 1390 C C . SER A 1 179 ? 18.307 3.084 -19.247 1.00 97.06 179 SER A C 1
ATOM 1392 O O . SER A 1 179 ? 19.466 3.479 -19.080 1.00 97.06 179 SER A O 1
ATOM 1394 N N . PRO A 1 180 ? 17.273 3.950 -19.308 1.00 96.44 180 PRO A N 1
ATOM 1395 C CA . PRO A 1 180 ? 17.413 5.410 -19.201 1.00 96.44 180 PRO A CA 1
ATOM 1396 C C . PRO A 1 180 ? 17.781 5.885 -17.780 1.00 96.44 180 PRO A C 1
ATOM 1398 O O . PRO A 1 180 ? 18.096 7.061 -17.553 1.00 96.44 180 PRO A O 1
ATOM 1401 N N . VAL A 1 181 ? 17.714 4.970 -16.807 1.00 96.69 181 VAL A N 1
ATOM 1402 C CA . VAL A 1 181 ? 18.026 5.194 -15.394 1.00 96.69 181 VAL A CA 1
ATOM 1403 C C . VAL A 1 181 ? 19.316 4.470 -15.029 1.00 96.69 181 VAL A C 1
ATOM 1405 O O . VAL A 1 181 ? 19.428 3.251 -15.193 1.00 96.69 181 VAL A O 1
ATOM 1408 N N . THR A 1 182 ? 20.279 5.205 -14.480 1.00 93.81 182 THR A N 1
ATOM 1409 C CA . THR A 1 182 ? 21.563 4.672 -14.001 1.00 93.81 182 THR A CA 1
ATOM 1410 C C . THR A 1 182 ? 21.434 3.979 -12.638 1.00 93.81 182 THR A C 1
ATOM 1412 O O . THR A 1 182 ? 20.470 4.176 -11.896 1.00 93.81 182 THR A O 1
ATOM 1415 N N . SER A 1 183 ? 22.429 3.170 -12.260 1.00 90.00 183 SER A N 1
ATOM 1416 C CA . SER A 1 183 ? 22.470 2.532 -10.934 1.00 90.00 183 SER A CA 1
ATOM 1417 C C . SER A 1 183 ? 22.534 3.553 -9.791 1.00 90.00 183 SER A C 1
ATOM 1419 O O . SER A 1 183 ? 21.929 3.338 -8.741 1.00 90.00 183 SER A O 1
ATOM 1421 N N . ALA A 1 184 ? 23.221 4.681 -9.998 1.00 89.81 184 ALA A N 1
ATOM 1422 C CA . ALA A 1 184 ? 23.323 5.763 -9.024 1.00 89.81 184 ALA A CA 1
ATOM 1423 C C . ALA A 1 184 ? 21.970 6.452 -8.779 1.00 89.81 184 ALA A C 1
ATOM 1425 O O . ALA A 1 184 ? 21.615 6.717 -7.630 1.00 89.81 184 ALA A O 1
ATOM 1426 N N . GLU A 1 185 ? 21.190 6.688 -9.838 1.00 90.00 185 GLU A N 1
ATOM 1427 C CA . GLU A 1 185 ? 19.849 7.285 -9.750 1.00 90.00 185 GLU A CA 1
ATOM 1428 C C . GLU A 1 185 ? 18.836 6.351 -9.067 1.00 90.00 185 GLU A C 1
ATOM 1430 O O . GLU A 1 185 ? 17.991 6.816 -8.300 1.00 90.00 185 GLU A O 1
ATOM 1435 N N . ALA A 1 186 ? 18.954 5.038 -9.292 1.00 87.69 186 ALA A N 1
ATOM 1436 C CA . ALA A 1 186 ? 18.090 4.015 -8.700 1.00 87.69 186 ALA A CA 1
ATOM 1437 C C . ALA A 1 186 ? 18.486 3.604 -7.266 1.00 87.69 186 ALA A C 1
ATOM 1439 O O . ALA A 1 186 ? 17.765 2.845 -6.615 1.00 87.69 186 ALA A O 1
ATOM 1440 N N . ASN A 1 187 ? 19.631 4.063 -6.745 1.00 86.12 187 ASN A N 1
ATOM 1441 C CA . ASN A 1 187 ? 20.128 3.617 -5.446 1.00 86.12 187 ASN A CA 1
ATOM 1442 C C . ASN A 1 187 ? 19.287 4.174 -4.283 1.00 86.12 187 ASN A C 1
ATOM 1444 O O . ASN A 1 187 ? 19.357 5.352 -3.921 1.00 86.12 187 ASN A O 1
ATOM 1448 N N . GLN A 1 188 ? 18.535 3.287 -3.630 1.00 82.25 188 GLN A N 1
ATOM 1449 C CA . GLN A 1 188 ? 17.652 3.621 -2.511 1.00 82.25 188 GLN A CA 1
ATOM 1450 C C . GLN A 1 188 ? 18.250 3.333 -1.128 1.00 82.25 188 GLN A C 1
ATOM 1452 O O . GLN A 1 188 ? 17.642 3.704 -0.123 1.00 82.25 188 GLN A O 1
ATOM 1457 N N . LYS A 1 189 ? 19.450 2.738 -1.033 1.00 84.06 189 LYS A N 1
ATOM 1458 C CA . LYS A 1 189 ? 20.014 2.247 0.242 1.00 84.06 189 LYS A CA 1
ATOM 1459 C C . LYS A 1 189 ? 20.060 3.331 1.323 1.00 84.06 189 LYS A C 1
ATOM 1461 O O . LYS A 1 189 ? 19.674 3.102 2.466 1.00 84.06 189 LYS A O 1
ATOM 1466 N N . LYS A 1 190 ? 20.488 4.548 0.964 1.00 82.19 190 LYS A N 1
ATOM 1467 C CA . LYS A 1 190 ? 20.552 5.687 1.901 1.00 82.19 190 LYS A CA 1
ATOM 1468 C C . LYS A 1 190 ? 19.163 6.134 2.366 1.00 82.19 190 LYS A C 1
ATOM 1470 O O . LYS A 1 190 ? 19.004 6.494 3.529 1.00 82.19 190 LYS A O 1
ATOM 1475 N N . HIS A 1 191 ? 18.171 6.124 1.476 1.00 79.25 191 HIS A N 1
ATOM 1476 C CA . HIS A 1 191 ? 16.796 6.490 1.815 1.00 79.25 191 HIS A CA 1
ATOM 1477 C C . HIS A 1 191 ? 16.158 5.436 2.728 1.00 79.25 191 HIS A C 1
ATOM 1479 O O . HIS A 1 191 ? 15.674 5.788 3.797 1.00 79.25 191 HIS A O 1
ATOM 1485 N N . GLN A 1 192 ? 16.272 4.153 2.379 1.00 83.81 192 GLN A N 1
ATOM 1486 C CA . GLN A 1 192 ? 15.775 3.038 3.191 1.00 83.81 192 GLN A CA 1
ATOM 1487 C C . GLN A 1 192 ? 16.380 3.043 4.602 1.00 83.81 192 GLN A C 1
ATOM 1489 O O . GLN A 1 192 ? 15.650 2.940 5.585 1.00 83.81 192 GLN A O 1
ATOM 1494 N N . ARG A 1 193 ? 17.698 3.269 4.729 1.00 86.25 193 ARG A N 1
ATOM 1495 C CA . ARG A 1 193 ? 18.365 3.422 6.036 1.00 86.25 193 ARG A CA 1
ATOM 1496 C C . ARG A 1 193 ? 17.802 4.588 6.850 1.00 86.25 193 ARG A C 1
ATOM 1498 O O . ARG A 1 193 ? 17.595 4.440 8.048 1.00 86.25 193 ARG A O 1
ATOM 1505 N N . ARG A 1 194 ? 17.529 5.735 6.216 1.00 84.75 194 ARG A N 1
ATOM 1506 C CA . ARG A 1 194 ? 16.929 6.904 6.885 1.00 84.75 194 ARG A CA 1
ATOM 1507 C C . ARG A 1 194 ? 15.493 6.642 7.333 1.00 84.75 194 ARG A C 1
ATOM 1509 O O . ARG A 1 194 ? 15.148 7.004 8.451 1.00 84.75 194 ARG A O 1
ATOM 1516 N N . VAL A 1 195 ? 14.676 6.008 6.490 1.00 85.25 195 VAL A N 1
ATOM 1517 C CA . VAL A 1 195 ? 13.297 5.628 6.837 1.00 85.25 195 VAL A CA 1
ATOM 1518 C C . VAL A 1 195 ? 13.304 4.661 8.014 1.00 85.25 195 VAL A C 1
ATOM 1520 O O . VAL A 1 195 ? 12.614 4.911 8.998 1.00 85.25 195 VAL A O 1
ATOM 1523 N N . LYS A 1 196 ? 14.148 3.623 7.967 1.00 87.06 196 LYS A N 1
ATOM 1524 C CA . LYS A 1 196 ? 14.319 2.688 9.082 1.00 87.06 196 LYS A CA 1
ATOM 1525 C C . LYS A 1 196 ? 14.752 3.403 10.361 1.00 87.06 196 LYS A C 1
ATOM 1527 O O . LYS A 1 196 ? 14.106 3.226 11.383 1.00 87.06 196 LYS A O 1
ATOM 1532 N N . ALA A 1 197 ? 15.770 4.262 10.298 1.00 91.62 197 ALA A N 1
ATOM 1533 C CA . ALA A 1 197 ? 16.223 5.023 11.461 1.00 91.62 197 ALA A CA 1
ATOM 1534 C C . ALA A 1 197 ? 15.107 5.904 12.052 1.00 91.62 197 ALA A C 1
ATOM 1536 O O . ALA A 1 197 ? 14.942 5.945 13.267 1.00 91.62 197 ALA A O 1
ATOM 1537 N N . LYS A 1 198 ? 14.295 6.560 11.209 1.00 90.31 198 LYS A N 1
ATOM 1538 C CA . LYS A 1 198 ? 13.142 7.362 11.651 1.00 90.31 198 LYS A CA 1
ATOM 1539 C C . LYS A 1 198 ? 12.063 6.503 12.317 1.00 90.31 198 LYS A C 1
ATOM 1541 O O . LYS A 1 198 ? 11.496 6.918 13.324 1.00 90.31 198 LYS A O 1
ATOM 1546 N N . ILE A 1 199 ? 11.771 5.326 11.760 1.00 89.38 199 ILE A N 1
ATOM 1547 C CA . ILE A 1 199 ? 10.822 4.372 12.350 1.00 89.38 199 ILE A CA 1
ATOM 1548 C C . ILE A 1 199 ? 11.342 3.889 13.704 1.00 89.38 199 ILE A C 1
ATOM 1550 O O . ILE A 1 199 ? 10.612 3.981 14.686 1.00 89.38 199 ILE A O 1
ATOM 1554 N N . ASP A 1 200 ? 12.599 3.448 13.770 1.00 91.56 200 ASP A N 1
ATOM 1555 C CA . ASP A 1 200 ? 13.225 2.944 14.994 1.00 91.56 200 ASP A CA 1
ATOM 1556 C C . ASP A 1 200 ? 13.251 4.027 16.088 1.00 91.56 200 ASP A C 1
ATOM 1558 O O . ASP A 1 200 ? 12.906 3.750 17.236 1.00 91.56 200 ASP A O 1
ATOM 1562 N N . GLN A 1 201 ? 13.580 5.274 15.732 1.00 93.19 201 GLN A N 1
ATOM 1563 C CA . GLN A 1 201 ? 13.550 6.416 16.649 1.00 93.19 201 GLN A CA 1
ATOM 1564 C C . GLN A 1 201 ? 12.139 6.673 17.192 1.00 93.19 201 GLN A C 1
ATOM 1566 O O . GLN A 1 201 ? 11.944 6.729 18.404 1.00 93.19 201 GLN A O 1
ATOM 1571 N N . ARG A 1 202 ? 11.135 6.741 16.310 1.00 92.31 202 ARG A N 1
ATOM 1572 C CA . ARG A 1 202 ? 9.731 6.935 16.703 1.00 92.31 202 ARG A CA 1
ATOM 1573 C C . ARG A 1 202 ? 9.235 5.812 17.616 1.00 92.31 202 ARG A C 1
ATOM 1575 O O . ARG A 1 202 ? 8.458 6.068 18.531 1.00 92.31 202 ARG A O 1
ATOM 1582 N N . THR A 1 203 ? 9.655 4.574 17.366 1.00 89.81 203 THR A N 1
ATOM 1583 C CA . THR A 1 203 ? 9.324 3.434 18.228 1.00 89.81 203 THR A CA 1
ATOM 1584 C C . THR A 1 203 ? 9.946 3.605 19.610 1.00 89.81 203 THR A C 1
ATOM 1586 O O . THR A 1 203 ? 9.233 3.474 20.599 1.00 89.81 203 THR A O 1
ATOM 1589 N N . ARG A 1 204 ? 11.234 3.967 19.698 1.00 92.75 204 ARG A N 1
ATOM 1590 C CA . ARG A 1 204 ? 11.927 4.208 20.978 1.00 92.75 204 ARG A CA 1
ATOM 1591 C C . ARG A 1 204 ? 11.274 5.320 21.798 1.00 92.75 204 ARG A C 1
ATOM 1593 O O . ARG A 1 204 ? 11.106 5.156 22.998 1.00 92.75 204 ARG A O 1
ATOM 1600 N N . GLU A 1 205 ? 10.868 6.410 21.153 1.00 94.50 205 GLU A N 1
ATOM 1601 C CA . GLU A 1 205 ? 10.203 7.545 21.809 1.00 94.50 205 GLU A CA 1
ATOM 1602 C C . GLU A 1 205 ? 8.794 7.202 22.317 1.00 94.50 205 GLU A C 1
ATOM 1604 O O . GLU A 1 205 ? 8.359 7.727 23.338 1.00 94.50 205 GLU A O 1
ATOM 1609 N N . ARG A 1 206 ? 8.065 6.319 21.618 1.00 91.81 206 ARG A N 1
ATOM 1610 C CA . ARG A 1 206 ? 6.671 5.975 21.951 1.00 91.81 206 ARG A CA 1
ATOM 1611 C C . ARG A 1 206 ? 6.530 4.770 22.871 1.00 91.81 206 ARG A C 1
ATOM 1613 O O . ARG A 1 206 ? 5.519 4.672 23.562 1.00 91.81 206 ARG A O 1
ATOM 1620 N N . LEU A 1 207 ? 7.505 3.861 22.888 1.00 89.56 207 LEU A N 1
ATOM 1621 C CA . LEU A 1 207 ? 7.442 2.627 23.673 1.00 89.56 207 LEU A CA 1
ATOM 1622 C C . LEU A 1 207 ? 7.149 2.874 25.169 1.00 89.56 207 LEU A C 1
ATOM 1624 O O . LEU A 1 207 ? 6.283 2.177 25.701 1.00 89.56 207 LEU A O 1
ATOM 1628 N N . PRO A 1 208 ? 7.740 3.887 25.840 1.00 95.06 208 PRO A N 1
ATOM 1629 C CA . PRO A 1 208 ? 7.428 4.178 27.242 1.00 95.06 208 PRO A CA 1
ATOM 1630 C C . PRO A 1 208 ? 5.968 4.591 27.494 1.00 95.06 208 PRO A C 1
ATOM 1632 O O . PRO A 1 208 ? 5.464 4.408 28.597 1.00 95.06 208 PRO A O 1
ATOM 1635 N N . ALA A 1 209 ? 5.268 5.123 26.485 1.00 92.94 209 ALA A N 1
ATOM 1636 C CA . ALA A 1 209 ? 3.871 5.548 26.598 1.00 92.94 209 ALA A CA 1
ATOM 1637 C C . ALA A 1 209 ? 2.861 4.406 26.369 1.00 92.94 209 ALA A C 1
ATOM 1639 O O . ALA A 1 209 ? 1.656 4.606 26.543 1.00 92.94 209 ALA A O 1
ATOM 1640 N N . LEU A 1 210 ? 3.316 3.202 26.002 1.00 91.56 210 LEU A N 1
ATOM 1641 C CA . LEU A 1 210 ? 2.436 2.063 25.725 1.00 91.56 210 LEU A CA 1
ATOM 1642 C C . LEU A 1 210 ? 1.500 1.705 26.902 1.00 91.56 210 LEU A C 1
ATOM 1644 O O . LEU A 1 210 ? 0.310 1.508 26.648 1.00 91.56 210 LEU A O 1
ATOM 1648 N N . PRO A 1 211 ? 1.941 1.684 28.179 1.00 93.94 211 PRO A N 1
ATOM 1649 C CA . PRO A 1 211 ? 1.041 1.412 29.304 1.00 93.94 211 PRO A CA 1
ATOM 1650 C C . PRO A 1 211 ? -0.094 2.441 29.446 1.00 93.94 211 PRO A C 1
ATOM 1652 O O . PRO A 1 211 ? -1.214 2.085 29.827 1.00 93.94 211 PRO A O 1
ATOM 1655 N N . LEU A 1 212 ? 0.168 3.708 29.099 1.00 95.19 212 LEU A N 1
ATOM 1656 C CA . LEU A 1 212 ? -0.840 4.772 29.118 1.00 95.19 212 LEU A CA 1
ATOM 1657 C C . LEU A 1 212 ? -1.887 4.558 28.023 1.00 95.19 212 LEU A C 1
ATOM 1659 O O . LEU A 1 212 ? -3.078 4.705 28.292 1.00 95.19 212 LEU A O 1
ATOM 1663 N N . LEU A 1 213 ? -1.460 4.160 26.820 1.00 94.25 213 LEU A N 1
ATOM 1664 C CA . LEU A 1 213 ? -2.363 3.825 25.716 1.00 94.25 213 LEU A CA 1
ATOM 1665 C C . LEU A 1 213 ? -3.295 2.665 26.088 1.00 94.25 213 LEU A C 1
ATOM 1667 O O . LEU A 1 213 ? -4.507 2.775 25.910 1.00 94.25 213 LEU A O 1
ATOM 1671 N N . VAL A 1 214 ? -2.746 1.585 26.653 1.00 94.25 214 VAL A N 1
ATOM 1672 C CA . VAL A 1 214 ? -3.527 0.419 27.102 1.00 94.25 214 VAL A CA 1
ATOM 1673 C C . VAL A 1 214 ? -4.570 0.848 28.134 1.00 94.25 214 VAL A C 1
ATOM 1675 O O . VAL A 1 214 ? -5.765 0.630 27.939 1.00 94.25 214 VAL A O 1
ATOM 1678 N N . SER A 1 215 ? -4.141 1.562 29.176 1.00 95.38 215 SER A N 1
ATOM 1679 C CA . SER A 1 215 ? -5.028 2.032 30.246 1.00 95.38 215 SER A CA 1
ATOM 1680 C C . SER A 1 215 ? -6.109 2.992 29.735 1.00 95.38 215 SER A C 1
ATOM 1682 O O . SER A 1 215 ? -7.256 2.933 30.175 1.00 95.38 215 SER A O 1
ATOM 1684 N N . ALA A 1 216 ? -5.773 3.886 28.802 1.00 96.00 216 ALA A N 1
ATOM 1685 C CA . ALA A 1 216 ? -6.732 4.800 28.188 1.00 96.00 216 ALA A CA 1
ATOM 1686 C C . ALA A 1 216 ? -7.753 4.058 27.313 1.00 96.00 216 ALA A C 1
ATOM 1688 O O . ALA A 1 216 ? -8.948 4.311 27.438 1.00 96.00 216 ALA A O 1
ATOM 1689 N N . SER A 1 217 ? -7.305 3.109 26.485 1.00 96.06 217 SER A N 1
ATOM 1690 C CA . SER A 1 217 ? -8.191 2.321 25.620 1.00 96.06 217 SER A CA 1
ATOM 1691 C C . SER A 1 217 ? -9.181 1.470 26.423 1.00 96.06 217 SER A C 1
ATOM 1693 O O . SER A 1 217 ? -10.372 1.464 26.117 1.00 96.06 217 SER A O 1
ATOM 1695 N N . GLN A 1 218 ? -8.722 0.838 27.510 1.00 95.69 218 GLN A N 1
ATOM 1696 C CA . GLN A 1 218 ? -9.576 0.046 28.392 1.00 95.69 218 GLN A CA 1
ATOM 1697 C C . GLN A 1 218 ? -10.601 0.920 29.122 1.00 95.69 218 GLN A C 1
ATOM 1699 O O . GLN A 1 218 ? -11.774 0.556 29.182 1.00 95.69 218 GLN A O 1
ATOM 1704 N N . ARG A 1 219 ? -10.192 2.088 29.644 1.00 95.44 219 ARG A N 1
ATOM 1705 C CA . ARG A 1 219 ? -11.129 3.046 30.258 1.00 95.44 219 ARG A CA 1
ATOM 1706 C C . ARG A 1 219 ? -12.184 3.513 29.262 1.00 95.44 219 ARG A C 1
ATOM 1708 O O . ARG A 1 219 ? -13.362 3.488 29.594 1.00 95.44 219 ARG A O 1
ATOM 1715 N N . ASN A 1 220 ? -11.775 3.862 28.042 1.00 94.69 220 ASN A N 1
ATOM 1716 C CA . ASN A 1 220 ? -12.695 4.293 26.992 1.00 94.69 220 ASN A CA 1
ATOM 1717 C C . ASN A 1 220 ? -13.721 3.201 26.645 1.00 94.69 220 ASN A C 1
ATOM 1719 O O . ASN A 1 220 ? -14.911 3.484 26.551 1.00 94.69 220 ASN A O 1
ATOM 1723 N N . ARG A 1 221 ? -13.283 1.938 26.527 1.00 95.75 221 ARG A N 1
ATOM 1724 C CA . ARG A 1 221 ? -14.180 0.793 26.303 1.00 95.75 221 ARG A CA 1
ATOM 1725 C C . ARG A 1 221 ? -15.191 0.623 27.435 1.00 95.75 221 ARG A C 1
ATOM 1727 O O . ARG A 1 221 ? -16.374 0.446 27.168 1.00 95.75 221 ARG A O 1
ATOM 1734 N N . LEU A 1 222 ? -14.734 0.660 28.688 1.00 95.88 222 LEU A N 1
ATOM 1735 C CA . LEU A 1 222 ? -15.612 0.497 29.851 1.00 95.88 222 LEU A CA 1
ATOM 1736 C C . LEU A 1 222 ? -16.629 1.638 29.956 1.00 95.88 222 LEU A C 1
ATOM 1738 O O . LEU A 1 222 ? -17.806 1.377 30.187 1.00 95.88 222 LEU A O 1
ATOM 1742 N N . GLN A 1 223 ? -16.191 2.876 29.725 1.00 94.25 223 GLN A N 1
ATOM 1743 C CA . GLN A 1 223 ? -17.053 4.052 29.760 1.00 94.25 223 GLN A CA 1
ATOM 1744 C C . GLN A 1 223 ? -18.106 4.019 28.645 1.00 94.25 223 GLN A C 1
ATOM 1746 O O . GLN A 1 223 ? -19.288 4.213 28.915 1.00 94.25 223 GLN A O 1
ATOM 1751 N N . ALA A 1 224 ? -17.716 3.727 27.400 1.00 93.31 224 ALA A N 1
ATOM 1752 C CA . ALA A 1 224 ? -18.661 3.642 26.285 1.00 93.31 224 ALA A CA 1
ATOM 1753 C C . ALA A 1 224 ? -19.723 2.549 26.517 1.00 93.31 224 ALA A C 1
ATOM 1755 O O . ALA A 1 224 ? -20.916 2.791 26.313 1.00 93.31 224 ALA A O 1
ATOM 1756 N N . ALA A 1 225 ? -19.307 1.391 27.043 1.00 94.19 225 ALA A N 1
ATOM 1757 C CA . ALA A 1 225 ? -20.212 0.301 27.397 1.00 94.19 225 ALA A CA 1
ATOM 1758 C C . ALA A 1 225 ? -21.171 0.682 28.539 1.00 94.19 225 ALA A C 1
ATOM 1760 O O . ALA A 1 225 ? -22.364 0.376 28.465 1.00 94.19 225 ALA A O 1
ATOM 1761 N N . ALA A 1 226 ? -20.679 1.370 29.577 1.00 94.69 226 ALA A N 1
ATOM 1762 C CA . ALA A 1 226 ? -21.498 1.854 30.688 1.00 94.69 226 ALA A CA 1
ATOM 1763 C C . ALA A 1 226 ? -22.544 2.873 30.213 1.00 94.69 226 ALA A C 1
ATOM 1765 O O . ALA A 1 226 ? -23.726 2.747 30.540 1.00 94.69 226 ALA A O 1
ATOM 1766 N N . VAL A 1 227 ? -22.135 3.829 29.372 1.00 93.62 227 VAL A N 1
ATOM 1767 C CA . VAL A 1 227 ? -23.028 4.847 28.804 1.00 93.62 227 VAL A CA 1
ATOM 1768 C C . VAL A 1 227 ? -24.115 4.210 27.937 1.00 93.62 227 VAL A C 1
ATOM 1770 O O . VAL A 1 227 ? -25.294 4.538 28.084 1.00 93.62 227 VAL A O 1
ATOM 1773 N N . LEU A 1 228 ? -23.753 3.261 27.067 1.00 93.25 228 LEU A N 1
ATOM 1774 C CA . LEU A 1 228 ? -24.719 2.542 26.237 1.00 93.25 228 LEU A CA 1
ATOM 1775 C C . LEU A 1 228 ? -25.684 1.694 27.080 1.00 93.25 228 LEU A C 1
ATOM 1777 O O . LEU A 1 228 ? -26.876 1.640 26.774 1.00 93.25 228 LEU A O 1
ATOM 1781 N N . ALA A 1 229 ? -25.198 1.040 28.139 1.00 93.44 229 ALA A N 1
ATOM 1782 C CA . ALA A 1 229 ? -26.032 0.255 29.045 1.00 93.44 229 ALA A CA 1
ATOM 1783 C C . ALA A 1 229 ? -27.039 1.132 29.806 1.00 93.44 229 ALA A C 1
ATOM 1785 O O . ALA A 1 229 ? -28.222 0.792 29.846 1.00 93.44 229 ALA A O 1
ATOM 1786 N N . ALA A 1 230 ? -26.607 2.283 30.328 1.00 93.12 230 ALA A N 1
ATOM 1787 C CA . ALA A 1 230 ? -27.493 3.248 30.977 1.00 93.12 230 ALA A CA 1
ATOM 1788 C C . ALA A 1 230 ? -28.557 3.779 29.999 1.00 93.12 230 ALA A C 1
ATOM 1790 O O . ALA A 1 230 ? -29.749 3.783 30.305 1.00 93.12 230 ALA A O 1
ATOM 1791 N N . ALA A 1 231 ? -28.154 4.123 28.772 1.00 91.44 231 ALA A N 1
ATOM 1792 C CA . ALA A 1 231 ? -29.072 4.583 27.732 1.00 91.44 231 ALA A CA 1
ATOM 1793 C C . ALA A 1 231 ? -30.077 3.506 27.276 1.00 91.44 231 ALA A C 1
ATOM 1795 O O . ALA A 1 231 ? -31.160 3.842 26.801 1.00 91.44 231 ALA A O 1
ATOM 1796 N N . ARG A 1 232 ? -29.736 2.213 27.392 1.00 91.00 232 ARG A N 1
ATOM 1797 C CA . ARG A 1 232 ? -30.663 1.096 27.128 1.00 91.00 232 ARG A CA 1
ATOM 1798 C C . ARG A 1 232 ? -31.742 0.964 28.201 1.00 91.00 232 ARG A C 1
ATOM 1800 O O . ARG A 1 232 ? -32.835 0.522 27.868 1.00 91.00 232 ARG A O 1
ATOM 1807 N N . GLN A 1 233 ? -31.422 1.308 29.448 1.00 90.31 233 GLN A N 1
ATOM 1808 C CA . GLN A 1 233 ? -32.334 1.212 30.591 1.00 90.31 233 GLN A CA 1
ATOM 1809 C C . GLN A 1 233 ? -33.231 2.447 30.748 1.00 90.31 233 GLN A C 1
ATOM 1811 O O . GLN A 1 233 ? -34.348 2.328 31.237 1.00 90.31 233 GLN A O 1
ATOM 1816 N N . ALA A 1 234 ? -32.760 3.625 30.339 1.00 90.19 234 ALA A N 1
ATOM 1817 C CA . ALA A 1 234 ? -33.539 4.861 30.371 1.00 90.19 234 ALA A CA 1
ATOM 1818 C C . ALA A 1 234 ? -34.626 4.855 29.293 1.00 90.19 234 ALA A C 1
ATOM 1820 O O . ALA A 1 234 ? -34.325 4.489 28.167 1.00 90.19 234 ALA A O 1
ATOM 1821 N N . GLU A 1 235 ? -35.847 5.307 29.570 1.00 87.19 235 GLU A N 1
ATOM 1822 C CA . GLU A 1 235 ? -36.920 5.396 28.564 1.00 87.19 235 GLU A CA 1
ATOM 1823 C C . GLU A 1 235 ? -36.639 6.479 27.495 1.00 87.19 235 GLU A C 1
ATOM 1825 O O . GLU A 1 235 ? -35.955 7.473 27.758 1.00 87.19 235 GLU A O 1
ATOM 1830 N N . PRO A 1 236 ? -37.123 6.337 26.244 1.00 88.00 236 PRO A N 1
ATOM 1831 C CA . PRO A 1 236 ? -37.016 7.411 25.261 1.00 88.00 236 PRO A CA 1
ATOM 1832 C C . PRO A 1 236 ? -37.714 8.684 25.757 1.00 88.00 236 PRO A C 1
ATOM 1834 O O . PRO A 1 236 ? -38.861 8.654 26.187 1.00 88.00 236 PRO A O 1
ATOM 1837 N N . GLY A 1 237 ? -37.037 9.822 25.648 1.00 85.56 237 GLY A N 1
ATOM 1838 C CA . GLY A 1 237 ? -37.513 11.113 26.139 1.00 85.56 237 GLY A CA 1
ATOM 1839 C C . GLY A 1 237 ? -37.107 11.430 27.576 1.00 85.56 237 GLY A C 1
ATOM 1840 O O . GLY A 1 237 ? -37.504 12.481 28.073 1.00 85.56 237 GLY A O 1
ATOM 1841 N N . THR A 1 238 ? -36.321 10.579 28.244 1.00 87.94 238 THR A N 1
ATOM 1842 C CA . THR A 1 238 ? -35.859 10.840 29.613 1.00 87.94 238 THR A CA 1
ATOM 1843 C C . THR A 1 238 ? -34.393 11.254 29.672 1.00 87.94 238 THR A C 1
ATOM 1845 O O . THR A 1 238 ? -33.585 10.994 28.773 1.00 87.94 238 THR A O 1
ATOM 1848 N N . VAL A 1 239 ? -34.050 11.919 30.772 1.00 90.31 239 VAL A N 1
ATOM 1849 C CA . VAL A 1 239 ? -32.667 12.194 31.164 1.00 90.31 239 VAL A CA 1
ATOM 1850 C C . VAL A 1 239 ? -32.118 10.985 31.916 1.00 90.31 239 VAL A C 1
ATOM 1852 O O . VAL A 1 239 ? -32.846 10.341 32.671 1.00 90.31 239 VAL A O 1
ATOM 1855 N N . PHE A 1 240 ? -30.845 10.673 31.711 1.00 91.50 240 PHE A N 1
ATOM 1856 C CA . PHE A 1 240 ? -30.111 9.671 32.471 1.00 91.50 240 PHE A CA 1
ATOM 1857 C C . PHE A 1 240 ? -28.702 10.174 32.782 1.00 91.50 240 PHE A C 1
ATOM 1859 O O . PHE A 1 240 ? -28.139 10.979 32.037 1.00 91.50 240 PHE A O 1
ATOM 1866 N N . SER A 1 241 ? -28.131 9.681 33.878 1.00 91.06 241 SER A N 1
ATOM 1867 C CA . SER A 1 241 ? -26.786 10.050 34.312 1.00 91.06 241 SER A CA 1
ATOM 1868 C C . SER A 1 241 ? -25.914 8.814 34.482 1.00 91.06 241 SER A C 1
ATOM 1870 O O . SER A 1 241 ? -26.363 7.791 34.997 1.00 91.06 241 SER A O 1
ATOM 1872 N N . VAL A 1 242 ? -24.668 8.905 34.028 1.00 90.69 242 VAL A N 1
ATOM 1873 C CA . VAL A 1 242 ? -23.683 7.815 34.053 1.00 90.69 242 VAL A CA 1
ATOM 1874 C C . VAL A 1 242 ? -22.281 8.416 34.081 1.00 90.69 242 VAL A C 1
ATOM 1876 O O . VAL A 1 242 ? -21.991 9.332 33.316 1.00 90.69 242 VAL A O 1
ATOM 1879 N N . ASP A 1 243 ? -21.425 7.945 34.989 1.00 83.44 243 ASP A N 1
ATOM 1880 C CA . ASP A 1 243 ? -20.030 8.396 35.138 1.00 83.44 243 ASP A CA 1
ATOM 1881 C C . ASP A 1 243 ? -19.852 9.931 35.153 1.00 83.44 243 ASP A C 1
ATOM 1883 O O . ASP A 1 243 ? -18.934 10.480 34.544 1.00 83.44 243 ASP A O 1
ATOM 1887 N N . GLY A 1 244 ? -20.763 10.643 35.827 1.00 83.06 244 GLY A N 1
ATOM 1888 C CA . GLY A 1 244 ? -20.744 12.108 35.931 1.00 83.06 244 GLY A CA 1
ATOM 1889 C C . GLY A 1 244 ? -21.226 12.862 34.684 1.00 83.06 244 GLY A C 1
ATOM 1890 O O . GLY A 1 244 ? -21.235 14.088 34.696 1.00 83.06 244 GLY A O 1
ATOM 1891 N N . GLN A 1 245 ? -21.652 12.164 33.627 1.00 84.69 245 GLN A N 1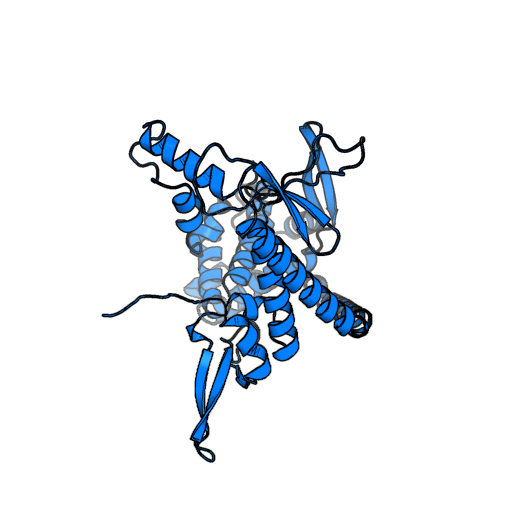
ATOM 1892 C CA . GLN A 1 245 ? -22.308 12.755 32.458 1.00 84.69 245 GLN A CA 1
ATOM 1893 C C . GLN A 1 245 ? -23.824 12.723 32.636 1.00 84.69 245 GLN A C 1
ATOM 1895 O O . GLN A 1 245 ? -24.372 11.700 33.048 1.00 84.69 245 GLN A O 1
ATOM 1900 N N . THR A 1 246 ? -24.502 13.809 32.265 1.00 88.25 246 THR A N 1
ATOM 1901 C CA . THR A 1 246 ? -25.969 13.885 32.230 1.00 88.25 246 THR A CA 1
ATOM 1902 C C . THR A 1 246 ? -26.427 14.031 30.785 1.00 88.25 246 THR A C 1
ATOM 1904 O O . THR A 1 246 ? -26.143 15.024 30.111 1.00 88.25 246 THR A O 1
ATOM 1907 N N . LEU A 1 247 ? -27.118 13.005 30.295 1.00 89.38 247 LEU A N 1
ATOM 1908 C CA . LEU A 1 247 ? -27.481 12.842 28.895 1.00 89.38 247 LEU A CA 1
ATOM 1909 C C . LEU A 1 247 ? -28.996 12.705 28.744 1.00 89.38 247 LEU A C 1
ATOM 1911 O O . LEU A 1 247 ? -29.686 12.139 29.586 1.00 89.38 247 LEU A O 1
ATOM 1915 N N . PHE A 1 248 ? -29.523 13.201 27.633 1.00 88.38 248 PHE A N 1
ATOM 1916 C CA . PHE A 1 248 ? -30.916 13.042 27.240 1.00 88.38 248 PHE A CA 1
ATOM 1917 C C . PHE A 1 248 ? -31.043 11.954 26.174 1.00 88.38 248 PHE A C 1
ATOM 1919 O O . PHE A 1 248 ? -30.370 12.023 25.139 1.00 88.38 248 PHE A O 1
ATOM 1926 N N . ARG A 1 249 ? -31.931 10.975 26.384 1.00 89.00 249 ARG A N 1
ATOM 1927 C CA . ARG A 1 249 ? -32.286 9.964 25.377 1.00 89.00 249 ARG A CA 1
ATOM 1928 C C . ARG A 1 249 ? -33.403 10.531 24.489 1.00 89.00 249 ARG A C 1
ATOM 1930 O O . ARG A 1 249 ? -34.535 10.622 24.948 1.00 89.00 249 ARG A O 1
ATOM 1937 N N . PRO A 1 250 ? -33.162 10.920 23.225 1.00 83.94 250 PRO A N 1
ATOM 1938 C CA . PRO A 1 250 ? -34.207 11.492 22.385 1.00 83.94 250 PRO A CA 1
ATOM 1939 C C . PRO A 1 250 ? -35.224 10.442 21.926 1.00 83.94 250 PRO A C 1
ATOM 1941 O O . PRO A 1 250 ? -34.868 9.311 21.596 1.00 83.94 250 PRO A O 1
ATOM 1944 N N . VAL A 1 251 ? -36.487 10.857 21.804 1.00 80.81 251 VAL A N 1
ATOM 1945 C CA . VAL A 1 251 ? -37.523 10.083 21.107 1.00 80.81 251 VAL A CA 1
ATOM 1946 C C . VAL A 1 251 ? -37.256 10.147 19.600 1.00 80.81 251 VAL A C 1
ATOM 1948 O O . VAL A 1 251 ? -37.174 11.230 19.013 1.00 80.81 251 VAL A O 1
ATOM 1951 N N . LEU A 1 252 ? -37.091 8.991 18.957 1.00 76.19 252 LEU A N 1
ATOM 1952 C CA . LEU A 1 252 ? -36.857 8.891 17.515 1.00 76.19 252 LEU A CA 1
ATOM 1953 C C . LEU A 1 252 ? -38.179 8.619 16.790 1.00 76.19 252 LEU A C 1
ATOM 1955 O O . LEU A 1 252 ? -38.966 7.786 17.221 1.00 76.19 252 LEU A O 1
ATOM 1959 N N . LYS A 1 253 ? -38.408 9.302 15.659 1.00 67.00 253 LYS A N 1
ATOM 1960 C CA . LYS A 1 253 ? -39.627 9.144 14.840 1.00 67.00 253 LYS A CA 1
ATOM 1961 C C . LYS A 1 253 ? -39.721 7.789 14.124 1.00 67.00 253 LYS A C 1
ATOM 1963 O O . LYS A 1 253 ? -40.801 7.411 13.693 1.00 67.00 253 LYS A O 1
ATOM 1968 N N . SER A 1 254 ? -38.598 7.089 13.958 1.00 59.59 254 SER A N 1
ATOM 1969 C CA . SER A 1 254 ? -38.529 5.778 13.312 1.00 59.59 254 SER A CA 1
ATOM 1970 C C . SER A 1 254 ? -37.952 4.765 14.291 1.00 59.59 254 SER A C 1
ATOM 1972 O O . SER A 1 254 ? -36.857 4.962 14.819 1.00 59.59 254 SER A O 1
ATOM 1974 N N . ALA A 1 255 ? -38.692 3.681 14.515 1.00 53.75 255 ALA A N 1
ATOM 1975 C CA . ALA A 1 255 ? -38.332 2.576 15.395 1.00 53.75 255 ALA A CA 1
ATOM 1976 C C . ALA A 1 255 ? -37.315 1.615 14.753 1.00 53.75 255 ALA A C 1
ATOM 1978 O O . ALA A 1 255 ? -37.367 0.411 15.003 1.00 53.75 255 ALA A O 1
ATOM 1979 N N . SER A 1 256 ? -36.380 2.100 13.922 1.00 56.19 256 SER A N 1
ATOM 1980 C CA . SER A 1 256 ? -35.227 1.283 13.530 1.00 56.19 256 SER A CA 1
ATOM 1981 C C . SER A 1 256 ? -34.315 1.122 14.755 1.00 56.19 256 SER A C 1
ATOM 1983 O O . SER A 1 256 ? -33.299 1.791 14.919 1.00 56.19 256 SER A O 1
ATOM 1985 N N . GLY A 1 257 ? -34.730 0.239 15.668 1.00 55.44 257 GLY A N 1
ATOM 1986 C CA . GLY A 1 257 ? -34.204 0.034 17.021 1.00 55.44 257 GLY A CA 1
ATOM 1987 C C . GLY A 1 257 ? -32.765 -0.478 17.107 1.00 55.44 257 GLY A C 1
ATOM 1988 O O . GLY A 1 257 ? -32.372 -1.008 18.138 1.00 55.44 257 GLY A O 1
ATOM 1989 N N . ALA A 1 258 ? -31.971 -0.336 16.045 1.00 69.12 258 ALA A N 1
ATOM 1990 C CA . ALA A 1 258 ? -30.569 -0.723 16.024 1.00 69.12 258 ALA A CA 1
ATOM 1991 C C . ALA A 1 258 ? -29.648 0.327 16.666 1.00 69.12 258 ALA A C 1
ATOM 1993 O O . ALA A 1 258 ? -28.579 -0.035 17.145 1.00 69.12 258 ALA A O 1
ATOM 1994 N N . LYS A 1 259 ? -30.027 1.615 16.666 1.00 84.00 259 LYS A N 1
ATOM 1995 C CA . LYS A 1 259 ? -29.153 2.707 17.123 1.00 84.00 259 LYS A CA 1
ATOM 1996 C C . LYS A 1 259 ? -29.716 3.427 18.335 1.00 84.00 259 LYS A C 1
ATOM 1998 O O . LYS A 1 259 ? -30.864 3.870 18.327 1.00 84.00 259 LYS A O 1
ATOM 2003 N N . ILE A 1 260 ? -28.873 3.605 19.344 1.00 86.00 260 ILE A N 1
ATOM 2004 C CA . ILE A 1 260 ? -29.200 4.356 20.555 1.00 86.00 260 ILE A CA 1
ATOM 2005 C C . ILE A 1 260 ? -28.476 5.691 20.507 1.00 86.00 260 ILE A C 1
ATOM 2007 O O . ILE A 1 260 ? -27.250 5.743 20.459 1.00 86.00 260 ILE A O 1
ATOM 2011 N N . TRP A 1 261 ? -29.260 6.763 20.517 1.00 89.06 261 TRP A N 1
ATOM 2012 C CA . TRP A 1 261 ? -28.760 8.128 20.462 1.00 89.06 261 TRP A CA 1
ATOM 2013 C C . TRP A 1 261 ? -28.811 8.781 21.839 1.00 89.06 261 TRP A C 1
ATOM 2015 O O . TRP A 1 261 ? -29.697 8.474 22.636 1.00 89.06 261 TRP A O 1
ATOM 2025 N N . ALA A 1 262 ? -27.908 9.724 22.083 1.00 88.69 262 ALA A N 1
ATOM 2026 C CA . ALA A 1 262 ? -27.949 10.610 23.239 1.00 88.69 262 ALA A CA 1
ATOM 2027 C C . ALA A 1 262 ? -27.595 12.050 22.849 1.00 88.69 262 ALA A C 1
ATOM 2029 O O . ALA A 1 262 ? -26.962 12.295 21.820 1.00 88.69 262 ALA A O 1
ATOM 2030 N N . GLN A 1 263 ? -28.043 13.006 23.655 1.00 87.06 263 GLN A N 1
ATOM 2031 C CA . GLN A 1 263 ? -27.684 14.420 23.554 1.00 87.06 263 GLN A CA 1
ATOM 2032 C C . GLN A 1 263 ? -27.179 14.901 24.909 1.00 87.06 263 GLN A C 1
ATOM 2034 O O . GLN A 1 263 ? -27.724 14.523 25.942 1.00 87.06 263 GLN A O 1
ATOM 2039 N N . GLU A 1 264 ? -26.148 15.730 24.899 1.00 80.06 264 GLU A N 1
ATOM 2040 C CA . GLU A 1 264 ? -25.636 16.359 26.113 1.00 80.06 264 GLU A CA 1
ATOM 2041 C C . GLU A 1 264 ? -26.544 17.525 26.519 1.00 80.06 264 GLU A C 1
ATOM 2043 O O . GLU A 1 264 ? -26.912 18.348 25.680 1.00 80.06 264 GLU A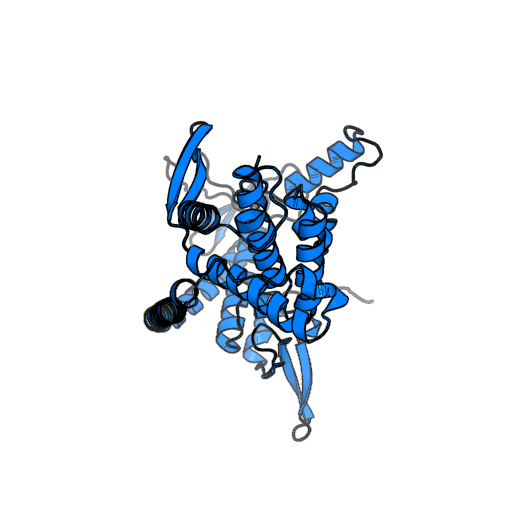 O 1
ATOM 2048 N N . LEU A 1 265 ? -26.959 17.570 27.786 1.00 68.81 265 LEU A N 1
ATOM 2049 C CA . LEU A 1 265 ? -27.863 18.617 28.283 1.00 68.81 265 LEU A CA 1
ATOM 2050 C C . LEU A 1 265 ? -27.130 19.927 28.595 1.00 68.81 265 LEU A C 1
ATOM 2052 O O . LEU A 1 265 ? -27.712 20.998 28.442 1.00 68.81 265 LEU A O 1
ATOM 2056 N N . GLU A 1 266 ? -25.849 19.851 28.958 1.00 61.66 266 GLU A N 1
ATOM 2057 C CA . GLU A 1 266 ? -24.997 21.004 29.263 1.00 61.66 266 GLU A CA 1
ATOM 2058 C C . GLU A 1 266 ? -23.944 21.227 28.168 1.00 61.66 266 GLU A C 1
ATOM 2060 O O . GLU A 1 266 ? -22.741 21.189 28.407 1.00 61.66 266 GLU A O 1
ATOM 2065 N N . ALA A 1 267 ? -24.380 21.464 26.930 1.00 53.94 267 ALA A N 1
ATOM 2066 C CA . ALA A 1 267 ? -23.465 21.992 25.921 1.00 53.94 267 ALA A CA 1
ATOM 2067 C C . ALA A 1 267 ? -23.218 23.496 26.202 1.00 53.94 267 ALA A C 1
ATOM 2069 O O . ALA A 1 267 ? -24.189 24.231 26.416 1.00 53.94 267 ALA A O 1
ATOM 2070 N N . PRO A 1 268 ? -21.964 23.999 26.188 1.00 51.97 268 PRO A N 1
ATOM 2071 C CA . PRO A 1 268 ? -21.682 25.430 26.314 1.00 51.97 268 PRO A CA 1
ATOM 2072 C C . PRO A 1 268 ? -22.526 26.237 25.318 1.00 51.97 268 PRO A C 1
ATOM 2074 O O . PRO A 1 268 ? -22.681 25.816 24.175 1.00 51.97 268 PRO A O 1
ATOM 2077 N N . ARG A 1 269 ? -23.045 27.412 25.714 1.00 49.25 269 ARG A N 1
ATOM 2078 C CA . ARG A 1 269 ? -23.940 28.271 24.893 1.00 49.25 269 ARG A CA 1
ATOM 2079 C C . ARG A 1 269 ? -23.392 28.657 23.503 1.00 49.25 269 ARG A C 1
ATOM 2081 O O . ARG A 1 269 ? -24.132 29.206 22.695 1.00 49.25 269 ARG A O 1
ATOM 2088 N N . THR A 1 270 ? -22.121 28.380 23.222 1.00 51.72 270 THR A N 1
ATOM 2089 C CA . THR A 1 270 ? -21.453 28.546 21.922 1.00 51.72 270 THR A CA 1
ATOM 2090 C C . THR A 1 270 ? -21.602 27.345 20.976 1.00 51.72 270 THR A C 1
ATOM 2092 O O . THR A 1 270 ? -21.305 27.473 19.790 1.00 51.72 270 THR A O 1
ATOM 2095 N N . ALA A 1 271 ? -22.072 26.188 21.451 1.00 49.88 271 ALA A N 1
ATOM 2096 C CA . ALA A 1 271 ? -22.319 25.014 20.626 1.00 49.88 271 ALA A CA 1
ATOM 2097 C C . ALA A 1 271 ? -23.686 25.131 19.939 1.00 49.88 271 ALA A C 1
ATOM 2099 O O . ALA A 1 271 ? -24.743 25.054 20.569 1.00 49.88 271 ALA A O 1
ATOM 2100 N N . VAL A 1 272 ? -23.666 25.310 18.619 1.00 46.84 272 VAL A N 1
ATOM 2101 C CA . VAL A 1 272 ? -24.849 25.252 17.756 1.00 46.84 272 VAL A CA 1
ATOM 2102 C C . VAL A 1 272 ? -25.433 23.838 17.846 1.00 46.84 272 VAL A C 1
ATOM 2104 O O . VAL A 1 272 ? -25.037 22.956 17.094 1.00 46.84 272 VAL A O 1
ATOM 2107 N N . ARG A 1 273 ? -26.381 23.642 18.777 1.00 47.94 273 ARG A N 1
ATOM 2108 C CA . ARG A 1 273 ? -27.091 22.384 19.075 1.00 47.94 273 ARG A CA 1
ATOM 2109 C C . ARG A 1 273 ? -26.175 21.315 19.696 1.00 47.94 273 ARG A C 1
ATOM 2111 O O . ARG A 1 273 ? -25.191 20.906 19.093 1.00 47.94 273 ARG A O 1
ATOM 2118 N N . ALA A 1 274 ? -26.531 20.818 20.885 1.00 55.34 274 ALA A N 1
ATOM 2119 C CA . ALA A 1 274 ? -25.851 19.681 21.507 1.00 55.34 274 ALA A CA 1
ATOM 2120 C C . ALA A 1 274 ? -25.700 18.536 20.490 1.00 55.34 274 ALA A C 1
ATOM 2122 O O . ALA A 1 274 ? -26.695 18.046 19.938 1.00 55.34 274 ALA A O 1
ATOM 2123 N N . ALA A 1 275 ? -24.455 18.170 20.179 1.00 68.00 275 ALA A N 1
ATOM 2124 C CA . ALA A 1 275 ? -24.161 17.185 19.152 1.00 68.00 275 ALA A CA 1
ATOM 2125 C C . ALA A 1 275 ? -24.826 15.852 19.524 1.00 68.00 275 ALA A C 1
ATOM 2127 O O . ALA A 1 275 ? -24.679 15.346 20.636 1.00 68.00 275 ALA A O 1
ATOM 2128 N N . ARG A 1 276 ? -25.601 15.289 18.593 1.00 81.38 276 ARG A N 1
ATOM 2129 C CA . ARG A 1 276 ? -26.187 13.959 18.773 1.00 81.38 276 ARG A CA 1
ATOM 2130 C C . ARG A 1 276 ? -25.072 12.919 18.731 1.00 81.38 276 ARG A C 1
ATOM 2132 O O . ARG A 1 276 ? -24.349 12.840 17.743 1.00 81.38 276 ARG A O 1
ATOM 2139 N N . ARG A 1 277 ? -24.994 12.101 19.774 1.00 87.56 277 ARG A N 1
ATOM 2140 C CA . ARG A 1 277 ? -24.048 10.993 19.924 1.00 87.56 277 ARG A CA 1
ATOM 2141 C C . ARG A 1 277 ? -24.713 9.677 19.541 1.00 87.56 277 ARG A C 1
ATOM 2143 O O . ARG A 1 277 ? -25.787 9.373 20.062 1.00 87.56 277 ARG A O 1
ATOM 2150 N N . ASP A 1 278 ? -24.103 8.916 18.635 1.00 89.62 278 ASP A N 1
ATOM 2151 C CA . ASP A 1 278 ? -24.508 7.538 18.318 1.00 89.62 278 ASP A CA 1
ATOM 2152 C C . ASP A 1 278 ? -23.791 6.601 19.298 1.00 89.62 278 ASP A C 1
ATOM 2154 O O . ASP A 1 278 ? -22.676 6.148 19.041 1.00 89.62 278 ASP A O 1
ATOM 2158 N N . LEU A 1 279 ? -24.417 6.329 20.446 1.00 90.75 279 LEU A N 1
ATOM 2159 C CA . LEU A 1 279 ? -23.806 5.544 21.525 1.00 90.75 279 LEU A CA 1
ATOM 2160 C C . LEU A 1 279 ? -23.516 4.100 21.105 1.00 90.75 279 LEU A C 1
ATOM 2162 O O . LEU A 1 279 ? -22.608 3.465 21.630 1.00 90.75 279 LEU A O 1
ATOM 2166 N N . THR A 1 280 ? -24.282 3.572 20.147 1.00 88.69 280 THR A N 1
ATOM 2167 C CA . THR A 1 280 ? -24.031 2.237 19.588 1.00 88.69 280 THR A CA 1
ATOM 2168 C C . THR A 1 280 ? -22.754 2.229 18.752 1.00 88.69 280 THR A C 1
ATOM 2170 O O . THR A 1 280 ? -21.956 1.299 18.849 1.00 88.69 280 THR A O 1
ATOM 2173 N N . HIS A 1 281 ? -22.534 3.272 17.951 1.00 88.00 281 HIS A N 1
ATOM 2174 C CA . HIS A 1 281 ? -21.301 3.421 17.183 1.00 88.00 281 HIS A CA 1
ATOM 2175 C C . HIS A 1 281 ? -20.081 3.711 18.070 1.00 88.00 281 HIS A C 1
ATOM 2177 O O . HIS A 1 281 ? -19.006 3.169 17.810 1.00 88.00 281 HIS A O 1
ATOM 2183 N N . GLU A 1 282 ? -20.237 4.531 19.111 1.00 90.44 282 GLU A N 1
ATOM 2184 C CA . GLU A 1 282 ? -19.166 4.838 20.067 1.00 90.44 282 GLU A CA 1
ATOM 2185 C C . GLU A 1 282 ? -18.683 3.580 20.805 1.00 90.44 282 GLU A C 1
ATOM 2187 O O . GLU A 1 282 ? -17.483 3.309 20.801 1.00 90.44 282 GLU A O 1
ATOM 2192 N N . ASP A 1 283 ? -19.598 2.774 21.358 1.00 92.38 283 ASP A N 1
ATOM 2193 C CA . ASP A 1 283 ? -19.272 1.498 22.018 1.00 92.38 283 ASP A CA 1
ATOM 2194 C C . ASP A 1 283 ? -18.575 0.522 21.064 1.00 92.38 283 ASP A C 1
ATOM 2196 O O . ASP A 1 283 ? -17.501 0.003 21.369 1.00 92.38 283 ASP A O 1
ATOM 2200 N N . HIS A 1 284 ? -19.124 0.347 19.857 1.00 90.00 284 HIS A N 1
ATOM 2201 C CA . HIS A 1 284 ? -18.527 -0.506 18.831 1.00 90.00 284 HIS A CA 1
ATOM 2202 C C . HIS A 1 284 ? -17.099 -0.061 18.479 1.00 90.00 284 HIS A C 1
ATOM 2204 O O . HIS A 1 284 ? -16.181 -0.877 18.410 1.00 90.00 284 HIS A O 1
ATOM 2210 N N . THR A 1 285 ? -16.889 1.241 18.281 1.00 90.94 285 THR A N 1
ATOM 2211 C CA . THR A 1 285 ? -15.573 1.800 17.946 1.00 90.94 285 THR A CA 1
ATOM 2212 C C . THR A 1 285 ? -14.591 1.652 19.107 1.00 90.94 285 THR A C 1
ATOM 2214 O O . THR A 1 285 ? -13.447 1.251 18.891 1.00 90.94 285 THR A O 1
ATOM 2217 N N . ALA A 1 286 ? -15.028 1.914 20.343 1.00 91.44 286 ALA A N 1
ATOM 2218 C CA . ALA A 1 286 ? -14.204 1.756 21.537 1.00 91.44 286 ALA A CA 1
ATOM 2219 C C . ALA A 1 286 ? -13.800 0.291 21.766 1.00 91.44 286 ALA A C 1
ATOM 2221 O O . ALA A 1 286 ? -12.641 0.018 22.085 1.00 91.44 286 ALA A O 1
ATOM 2222 N N . PHE A 1 287 ? -14.724 -0.650 21.549 1.00 92.31 287 PHE A N 1
ATOM 2223 C CA . PHE A 1 287 ? -14.453 -2.082 21.621 1.00 92.31 287 PHE A CA 1
ATOM 2224 C C . PHE A 1 287 ? -13.396 -2.513 20.602 1.00 92.31 287 PHE A C 1
ATOM 2226 O O . PHE A 1 287 ? -12.395 -3.111 20.996 1.00 92.31 287 PHE A O 1
ATOM 2233 N N . TRP A 1 288 ? -13.570 -2.183 19.317 1.00 92.31 288 TRP A N 1
ATOM 2234 C CA . TRP A 1 288 ? -12.621 -2.599 18.277 1.00 92.31 288 TRP A CA 1
ATOM 2235 C C . TRP A 1 288 ? -11.260 -1.918 18.402 1.00 92.31 288 TRP A C 1
ATOM 2237 O O . TRP A 1 288 ? -10.243 -2.563 18.158 1.00 92.31 288 TRP A O 1
ATOM 2247 N N . ALA A 1 289 ? -11.213 -0.656 18.838 1.00 91.44 289 ALA A N 1
ATOM 2248 C CA . ALA A 1 289 ? -9.953 0.025 19.117 1.00 91.44 289 ALA A CA 1
ATOM 2249 C C . ALA A 1 289 ? -9.180 -0.665 20.252 1.00 91.44 289 ALA A C 1
ATOM 2251 O O . ALA A 1 289 ? -7.992 -0.950 20.104 1.00 91.44 289 ALA A O 1
ATOM 2252 N N . TRP A 1 290 ? -9.852 -0.976 21.365 1.00 95.31 290 TRP A N 1
ATOM 2253 C CA . TRP A 1 290 ? -9.246 -1.720 22.471 1.00 95.31 290 TRP A CA 1
ATOM 2254 C C . TRP A 1 290 ? -8.802 -3.124 22.038 1.00 95.31 290 TRP A C 1
ATOM 2256 O O . TRP A 1 290 ? -7.661 -3.504 22.291 1.00 95.31 290 TRP A O 1
ATOM 2266 N N . ALA A 1 291 ? -9.659 -3.869 21.333 1.00 89.50 291 ALA A N 1
ATOM 2267 C CA . ALA A 1 291 ? -9.349 -5.221 20.878 1.00 89.50 291 ALA A CA 1
ATOM 2268 C C . ALA A 1 291 ? -8.126 -5.238 19.949 1.00 89.50 291 ALA A C 1
ATOM 2270 O O . ALA A 1 291 ? -7.219 -6.044 20.141 1.00 89.50 291 ALA A O 1
ATOM 2271 N N . ALA A 1 292 ? -8.052 -4.306 18.993 1.00 91.31 292 ALA A N 1
ATOM 2272 C CA . ALA A 1 292 ? -6.897 -4.158 18.112 1.00 91.31 292 ALA A CA 1
ATOM 2273 C C . ALA A 1 292 ? -5.609 -3.863 18.899 1.00 91.31 292 ALA A C 1
ATOM 2275 O O . ALA A 1 292 ? -4.577 -4.482 18.641 1.00 91.31 292 ALA A O 1
ATOM 2276 N N . ILE A 1 293 ? -5.664 -2.954 19.880 1.00 91.50 293 ILE A N 1
ATOM 2277 C CA . ILE A 1 293 ? -4.510 -2.610 20.724 1.00 91.50 293 ILE A CA 1
ATOM 2278 C C . ILE A 1 293 ? -4.034 -3.823 21.531 1.00 91.50 293 ILE A C 1
ATOM 2280 O O . ILE A 1 293 ? -2.833 -4.087 21.554 1.00 91.50 293 ILE A O 1
ATOM 2284 N N . GLU A 1 294 ? -4.938 -4.570 22.169 1.00 89.31 294 GLU A N 1
ATOM 2285 C CA . GLU A 1 294 ? -4.559 -5.744 22.965 1.00 89.31 294 GLU A CA 1
ATOM 2286 C C . GLU A 1 294 ? -3.992 -6.865 22.096 1.00 89.31 294 GLU A C 1
ATOM 2288 O O . GLU A 1 294 ? -2.956 -7.433 22.443 1.00 89.31 294 GLU A O 1
ATOM 2293 N N . VAL A 1 295 ? -4.603 -7.149 20.941 1.00 88.00 295 VAL A N 1
ATOM 2294 C CA . VAL A 1 295 ? -4.078 -8.161 20.015 1.00 88.00 295 VAL A CA 1
ATOM 2295 C C . VAL A 1 295 ? -2.673 -7.775 19.561 1.00 88.00 295 VAL A C 1
ATOM 2297 O O . VAL A 1 295 ? -1.754 -8.579 19.708 1.00 88.00 295 VAL A O 1
ATOM 2300 N N . LEU A 1 296 ? -2.458 -6.541 19.092 1.00 89.75 296 LEU A N 1
ATOM 2301 C CA . LEU A 1 296 ? -1.133 -6.071 18.667 1.00 89.75 296 LEU A CA 1
ATOM 2302 C C . LEU A 1 296 ? -0.110 -6.121 19.809 1.00 89.75 296 LEU A C 1
ATOM 2304 O O . LEU A 1 296 ? 1.028 -6.535 19.600 1.00 89.75 296 LEU A O 1
ATOM 2308 N N . ARG A 1 297 ? -0.511 -5.738 21.024 1.00 87.50 297 ARG A N 1
ATOM 2309 C CA . ARG A 1 297 ? 0.351 -5.753 22.212 1.00 87.50 297 ARG A CA 1
ATOM 2310 C C . ARG A 1 297 ? 0.765 -7.164 22.623 1.00 87.50 297 ARG A C 1
ATOM 2312 O O . ARG A 1 297 ? 1.921 -7.360 22.988 1.00 87.50 297 ARG A O 1
ATOM 2319 N N . HIS A 1 298 ? -0.166 -8.113 22.620 1.00 84.50 298 HIS A N 1
ATOM 2320 C CA . HIS A 1 298 ? 0.076 -9.470 23.111 1.00 84.50 298 HIS A CA 1
ATOM 2321 C C . HIS A 1 298 ? 0.729 -10.380 22.071 1.00 84.50 298 HIS A C 1
ATOM 2323 O O . HIS A 1 298 ? 1.466 -11.288 22.443 1.00 84.50 298 HIS A O 1
ATOM 2329 N N . THR A 1 299 ? 0.477 -10.139 20.785 1.00 83.94 299 THR A N 1
ATOM 2330 C CA . THR A 1 299 ? 0.961 -11.006 19.699 1.00 83.94 299 THR A CA 1
ATOM 2331 C C . THR A 1 299 ? 2.157 -10.419 18.952 1.00 83.94 299 THR A C 1
ATOM 2333 O O . THR A 1 299 ? 2.950 -11.165 18.387 1.00 83.94 299 THR A O 1
ATOM 2336 N N . GLY A 1 300 ? 2.307 -9.089 18.933 1.00 84.69 300 GLY A N 1
ATOM 2337 C CA . GLY A 1 300 ? 3.353 -8.415 18.162 1.00 84.69 300 GLY A CA 1
ATOM 2338 C C . GLY A 1 300 ? 3.191 -8.533 16.641 1.00 84.69 300 GLY A C 1
ATOM 2339 O O . GLY A 1 300 ? 4.158 -8.291 15.915 1.00 84.69 300 GLY A O 1
ATOM 2340 N N . ILE A 1 301 ? 2.005 -8.916 16.152 1.00 84.94 301 ILE A N 1
ATOM 2341 C CA . ILE A 1 301 ? 1.721 -9.021 14.714 1.00 84.94 301 ILE A CA 1
ATOM 2342 C C . ILE A 1 301 ? 1.690 -7.643 14.049 1.00 84.94 301 ILE A C 1
ATOM 2344 O O . ILE A 1 301 ? 1.532 -6.605 14.698 1.00 84.94 301 ILE A O 1
ATOM 2348 N N . ARG A 1 302 ? 1.847 -7.622 12.728 1.00 83.31 302 ARG A N 1
ATOM 2349 C CA . ARG A 1 302 ? 1.733 -6.396 11.930 1.00 83.31 302 ARG A CA 1
ATOM 2350 C C . ARG A 1 302 ? 0.273 -5.954 11.827 1.00 83.31 302 ARG A C 1
ATOM 2352 O O . ARG A 1 302 ? -0.640 -6.766 11.928 1.00 83.31 302 ARG A O 1
ATOM 2359 N N . ILE A 1 303 ? 0.048 -4.665 11.574 1.00 82.69 303 ILE A N 1
ATOM 2360 C CA . ILE A 1 303 ? -1.315 -4.140 11.396 1.00 82.69 303 ILE A CA 1
ATOM 2361 C C . ILE A 1 303 ? -2.005 -4.765 10.181 1.00 82.69 303 ILE A C 1
ATOM 2363 O O . ILE A 1 303 ? -3.192 -5.055 10.240 1.00 82.69 303 ILE A O 1
ATOM 2367 N N . GLU A 1 304 ? -1.260 -5.035 9.110 1.00 81.00 304 GLU A N 1
ATOM 2368 C CA . GLU A 1 304 ? -1.796 -5.725 7.939 1.00 81.00 304 GLU A CA 1
ATOM 2369 C C . GLU A 1 304 ? -2.190 -7.169 8.280 1.00 81.00 304 GLU A C 1
ATOM 2371 O O . GLU A 1 304 ? -3.249 -7.619 7.873 1.00 81.00 304 GLU A O 1
ATOM 2376 N N . GLU A 1 305 ? -1.394 -7.866 9.099 1.00 83.75 305 GLU A N 1
ATOM 2377 C CA . GLU A 1 305 ? -1.706 -9.223 9.577 1.00 83.75 305 GLU A CA 1
ATOM 2378 C C . GLU A 1 305 ? -2.956 -9.232 10.475 1.00 83.75 305 GLU A C 1
ATOM 2380 O O . GLU A 1 305 ? -3.773 -10.142 10.374 1.00 83.75 305 GLU A O 1
ATOM 2385 N N . LEU A 1 306 ? -3.145 -8.201 11.311 1.00 85.81 306 LEU A N 1
ATOM 2386 C CA . LEU A 1 306 ? -4.358 -8.023 12.118 1.00 85.81 306 LEU A CA 1
ATOM 2387 C C . LEU A 1 306 ? -5.614 -7.895 11.240 1.00 85.81 306 LEU A C 1
ATOM 2389 O O . LEU A 1 306 ? -6.657 -8.444 11.588 1.00 85.81 306 LEU A O 1
ATOM 2393 N N . CYS A 1 307 ? -5.525 -7.168 10.123 1.00 82.62 307 CYS A N 1
ATOM 2394 C CA . CYS A 1 307 ? -6.650 -6.961 9.208 1.00 82.62 307 CYS A CA 1
ATOM 2395 C C . CYS A 1 307 ? -7.062 -8.228 8.444 1.00 82.62 307 CYS A C 1
ATOM 2397 O O . CYS A 1 307 ? -8.209 -8.313 8.016 1.00 82.62 307 CYS A O 1
ATOM 2399 N N . GLU A 1 308 ? -6.160 -9.202 8.313 1.00 81.56 308 GLU A N 1
ATOM 2400 C CA . GLU A 1 308 ? -6.418 -10.493 7.661 1.00 81.56 308 GLU A CA 1
ATOM 2401 C C . GLU A 1 308 ? -6.903 -11.575 8.645 1.00 81.56 308 GLU A C 1
ATOM 2403 O O . GLU A 1 308 ? -7.206 -12.701 8.243 1.00 81.56 308 GLU A O 1
ATOM 2408 N N . LEU A 1 309 ? -6.988 -11.269 9.947 1.00 81.31 309 LEU A N 1
ATOM 2409 C CA . LEU A 1 309 ? -7.490 -12.230 10.925 1.00 81.31 309 LEU A CA 1
ATOM 2410 C C . LEU A 1 309 ? -8.962 -12.550 10.673 1.00 81.31 309 LEU A C 1
ATOM 2412 O O . LEU A 1 309 ? -9.821 -11.671 10.601 1.00 81.31 309 LEU A O 1
ATOM 2416 N N . SER A 1 310 ? -9.265 -13.844 10.638 1.00 79.19 310 SER A N 1
ATOM 2417 C CA . SER A 1 310 ? -10.628 -14.354 10.537 1.00 79.19 310 SER A CA 1
ATOM 2418 C C . SER A 1 310 ? -10.909 -15.374 11.638 1.00 79.19 310 SER A C 1
ATOM 2420 O O . SER A 1 310 ? -10.025 -15.774 12.393 1.00 79.19 310 SER A O 1
ATOM 2422 N N . HIS A 1 311 ? -12.155 -15.840 11.726 1.00 72.44 311 HIS A N 1
ATOM 2423 C CA . HIS A 1 311 ? -12.517 -16.912 12.653 1.00 72.44 311 HIS A CA 1
ATOM 2424 C C . HIS A 1 311 ? -11.731 -18.217 12.415 1.00 72.44 311 HIS A C 1
ATOM 2426 O O . HIS A 1 311 ? -11.560 -18.988 13.353 1.00 72.44 311 HIS A O 1
ATOM 2432 N N . HIS A 1 312 ? -11.203 -18.438 11.204 1.00 77.00 312 HIS A N 1
ATOM 2433 C CA . HIS A 1 312 ? -10.335 -19.577 10.888 1.00 77.00 312 HIS A CA 1
ATOM 2434 C C . HIS A 1 312 ? -8.905 -19.417 11.414 1.00 77.00 312 HIS A C 1
ATOM 2436 O O . HIS A 1 312 ? -8.197 -20.407 11.548 1.00 77.00 312 HIS A O 1
ATOM 2442 N N . SER A 1 313 ? -8.490 -18.196 11.760 1.00 78.94 313 SER A N 1
ATOM 2443 C CA . SER A 1 313 ? -7.173 -17.932 12.344 1.00 78.94 313 SER A CA 1
ATOM 2444 C C . SER A 1 313 ? -7.059 -18.427 13.790 1.00 78.94 313 SER A C 1
ATOM 2446 O O . SER A 1 313 ? -5.960 -18.466 14.330 1.00 78.94 313 SER A O 1
ATOM 2448 N N . LEU A 1 314 ? -8.166 -18.789 14.449 1.00 80.31 314 LEU A N 1
ATOM 2449 C CA . LEU A 1 314 ? -8.169 -19.338 15.805 1.00 80.31 314 LEU A CA 1
ATOM 2450 C C . LEU A 1 314 ? -8.309 -20.861 15.756 1.00 80.31 314 LEU A C 1
ATOM 2452 O O . LEU A 1 314 ? -9.377 -21.390 15.456 1.00 80.31 314 LEU A O 1
ATOM 2456 N N . ILE A 1 315 ? -7.235 -21.563 16.104 1.00 80.75 315 ILE A N 1
ATOM 2457 C CA . ILE A 1 315 ? -7.174 -23.025 16.121 1.00 80.75 315 ILE A CA 1
ATOM 2458 C C . ILE A 1 315 ? -7.149 -23.502 17.570 1.00 80.75 315 ILE A C 1
ATOM 2460 O O . ILE A 1 315 ? -6.395 -22.993 18.392 1.00 80.75 315 ILE A O 1
ATOM 2464 N N . GLN A 1 316 ? -7.954 -24.507 17.900 1.00 80.38 316 GLN A N 1
ATOM 2465 C CA . GLN A 1 316 ? -7.853 -25.184 19.190 1.00 80.38 316 GLN A CA 1
ATOM 2466 C C . GLN A 1 316 ? -6.793 -26.279 19.100 1.00 80.38 316 GLN A C 1
ATOM 2468 O O . GLN A 1 316 ? -6.897 -27.178 18.268 1.00 80.38 316 GLN A O 1
ATOM 2473 N N . TYR A 1 317 ? -5.784 -26.217 19.963 1.00 79.38 317 TYR A N 1
ATOM 2474 C CA . TYR A 1 317 ? -4.741 -27.231 20.048 1.00 79.38 317 TYR A CA 1
ATOM 2475 C C . TYR A 1 317 ? -4.799 -27.935 21.394 1.00 79.38 317 TYR A C 1
ATOM 2477 O O . TYR A 1 317 ? -4.854 -27.293 22.439 1.00 79.38 317 TYR A O 1
ATOM 2485 N N . ARG A 1 318 ? -4.779 -29.268 21.372 1.00 82.88 318 ARG A N 1
ATOM 2486 C CA . ARG A 1 318 ? -4.739 -30.079 22.586 1.00 82.88 318 ARG A CA 1
ATOM 2487 C C . ARG A 1 318 ? -3.294 -30.442 22.895 1.00 82.88 318 ARG A C 1
ATOM 2489 O O . ARG A 1 318 ? -2.664 -31.126 22.091 1.00 82.88 318 ARG A O 1
ATOM 2496 N N . LEU A 1 319 ? -2.773 -30.018 24.045 1.00 80.69 319 LEU A N 1
ATOM 2497 C CA . LEU A 1 319 ? -1.413 -30.371 24.447 1.00 80.69 319 LEU A CA 1
ATOM 2498 C C . LEU A 1 319 ? -1.300 -31.897 24.599 1.00 80.69 319 LEU A C 1
ATOM 2500 O O . LEU A 1 319 ? -2.056 -32.473 25.382 1.00 80.69 319 LEU A O 1
ATOM 2504 N N . PRO A 1 320 ? -0.347 -32.563 23.920 1.00 80.94 320 PRO A N 1
ATOM 2505 C CA . PRO A 1 320 ? -0.187 -34.015 24.019 1.00 80.94 320 PRO A CA 1
ATOM 2506 C C . PRO A 1 320 ? 0.171 -34.495 25.431 1.00 80.94 320 PRO A C 1
ATOM 2508 O O . PRO A 1 320 ? -0.166 -35.611 25.808 1.00 80.94 320 PRO A O 1
ATOM 2511 N N . THR A 1 321 ? 0.854 -33.655 26.211 1.00 79.69 321 THR A N 1
ATOM 2512 C CA . THR A 1 321 ? 1.354 -33.986 27.551 1.00 79.69 321 THR A CA 1
ATOM 2513 C C . THR A 1 321 ? 0.315 -33.780 28.649 1.00 79.69 321 THR A C 1
ATOM 2515 O O . THR A 1 321 ? 0.216 -34.607 29.549 1.00 79.69 321 THR A O 1
ATOM 2518 N N . THR A 1 322 ? -0.459 -32.691 28.595 1.00 84.00 322 THR A N 1
ATOM 2519 C CA . THR A 1 322 ? -1.430 -32.324 29.645 1.00 84.00 322 THR A CA 1
ATOM 2520 C C . THR A 1 322 ? -2.883 -32.571 29.244 1.00 84.00 322 THR A C 1
ATOM 2522 O O . THR A 1 322 ? -3.767 -32.571 30.094 1.00 84.00 322 THR A O 1
ATOM 2525 N N . GLY A 1 323 ? -3.161 -32.767 27.953 1.00 80.69 323 GLY A N 1
ATOM 2526 C CA . GLY A 1 323 ? -4.515 -32.888 27.417 1.00 80.69 323 GLY A CA 1
ATOM 2527 C C . GLY A 1 323 ? -5.317 -31.582 27.413 1.00 80.69 323 GLY A C 1
ATOM 2528 O O . GLY A 1 323 ? -6.484 -31.621 27.020 1.00 80.69 323 GLY A O 1
ATOM 2529 N N . GLU A 1 324 ? -4.715 -30.461 27.824 1.00 82.81 324 GLU A N 1
ATOM 2530 C CA . GLU A 1 324 ? -5.331 -29.132 27.905 1.00 82.81 324 GLU A CA 1
ATOM 2531 C C . GLU A 1 324 ? -5.577 -28.541 26.511 1.00 82.81 324 GLU A C 1
ATOM 2533 O O . GLU A 1 324 ? -4.727 -28.649 25.626 1.00 82.81 324 GLU A O 1
ATOM 2538 N N . LEU A 1 325 ? -6.738 -27.908 26.316 1.00 79.38 325 LEU A N 1
ATOM 2539 C CA . LEU A 1 325 ? -7.065 -27.177 25.093 1.00 79.38 325 LEU A CA 1
ATOM 2540 C C . LEU A 1 325 ? -6.580 -25.730 25.199 1.00 79.38 325 LEU A C 1
ATOM 2542 O O . LEU A 1 325 ? -7.089 -24.961 26.012 1.00 79.38 325 LEU A O 1
ATOM 2546 N N . VAL A 1 326 ? -5.644 -25.349 24.332 1.00 79.56 326 VAL A N 1
ATOM 2547 C CA . VAL A 1 326 ? -5.132 -23.980 24.214 1.00 79.56 326 VAL A CA 1
ATOM 2548 C C . VAL A 1 326 ? -5.513 -23.376 22.861 1.00 79.56 326 VAL A C 1
ATOM 2550 O O . VAL A 1 326 ? -5.435 -24.063 21.839 1.00 79.56 326 VAL A O 1
ATOM 2553 N N . PRO A 1 327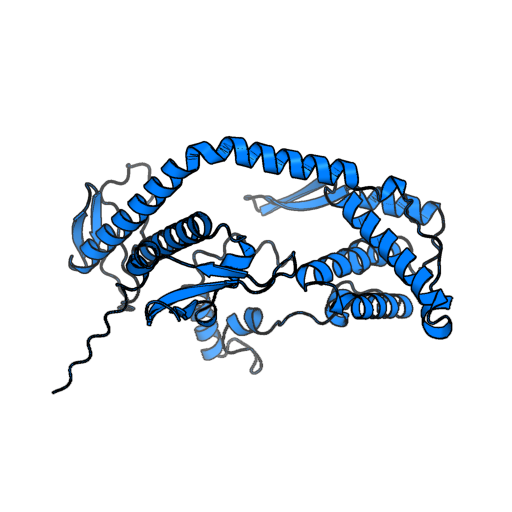 ? -5.931 -22.099 22.811 1.00 78.38 327 PRO A N 1
ATOM 2554 C CA . PRO A 1 327 ? -6.143 -21.420 21.545 1.00 78.38 327 PRO A CA 1
ATOM 2555 C C . PRO A 1 327 ? -4.796 -20.988 20.948 1.00 78.38 327 PRO A C 1
ATOM 2557 O O . PRO A 1 327 ? -3.987 -20.306 21.582 1.00 78.38 327 PRO A O 1
ATOM 2560 N N . LEU A 1 328 ? -4.574 -21.380 19.700 1.00 82.06 328 LEU A N 1
ATOM 2561 C CA . LEU A 1 328 ? -3.495 -20.912 18.846 1.00 82.06 328 LEU A CA 1
ATOM 2562 C C . LEU A 1 328 ? -4.042 -19.882 17.866 1.00 82.06 328 LEU A C 1
ATOM 2564 O O . LEU A 1 328 ? -5.094 -20.080 17.260 1.00 82.06 328 LEU A O 1
ATOM 2568 N N . LEU A 1 329 ? -3.298 -18.798 17.692 1.00 82.94 329 LEU A N 1
ATOM 2569 C CA . LEU A 1 329 ? -3.533 -17.825 16.642 1.00 82.94 329 LEU A CA 1
ATOM 2570 C C . LEU A 1 329 ? -2.607 -18.137 15.464 1.00 82.94 329 LEU A C 1
ATOM 2572 O O . LEU A 1 329 ? -1.390 -17.975 15.564 1.00 82.94 329 LEU A O 1
ATOM 2576 N N . GLN A 1 330 ? -3.197 -18.594 14.366 1.00 83.06 330 GLN A N 1
ATOM 2577 C CA . GLN A 1 330 ? -2.543 -18.805 13.085 1.00 83.06 330 GLN A CA 1
ATOM 2578 C C . GLN A 1 330 ? -2.502 -17.491 12.310 1.00 83.06 330 GLN A C 1
ATOM 2580 O O . GLN A 1 330 ? -3.532 -16.921 11.946 1.00 83.06 330 GLN A O 1
ATOM 2585 N N . ILE A 1 331 ? -1.288 -17.016 12.054 1.00 79.00 331 ILE A N 1
ATOM 2586 C CA . ILE A 1 331 ? -1.026 -15.845 11.229 1.00 79.00 331 ILE A CA 1
ATOM 2587 C C . ILE A 1 331 ? -0.620 -16.334 9.849 1.00 79.00 331 ILE A C 1
ATOM 2589 O O . ILE A 1 331 ? 0.446 -16.938 9.693 1.00 79.00 331 ILE A O 1
ATOM 2593 N N . ALA A 1 332 ? -1.474 -16.057 8.864 1.00 68.44 332 ALA A N 1
ATOM 2594 C CA . ALA A 1 332 ? -1.173 -16.319 7.466 1.00 68.44 332 ALA A CA 1
ATOM 2595 C C . ALA A 1 332 ? 0.115 -15.581 7.046 1.00 68.44 332 ALA A C 1
ATOM 2597 O O . ALA A 1 332 ? 0.407 -14.493 7.565 1.00 68.44 332 ALA A O 1
ATOM 2598 N N . PRO A 1 333 ? 0.907 -16.152 6.124 1.00 63.56 333 PRO A N 1
ATOM 2599 C CA . PRO A 1 333 ? 2.117 -15.508 5.635 1.00 63.56 333 PRO A CA 1
ATOM 2600 C C . PRO A 1 333 ? 1.797 -14.121 5.057 1.00 63.56 333 PRO A C 1
ATOM 2602 O O . PRO A 1 333 ? 0.903 -13.948 4.234 1.00 63.56 333 PRO A O 1
ATOM 2605 N N . SER A 1 334 ? 2.533 -13.112 5.526 1.00 64.69 334 SER A N 1
ATOM 2606 C CA . SER A 1 334 ? 2.487 -11.734 5.014 1.00 64.69 334 SER A CA 1
ATOM 2607 C C . SER A 1 334 ? 3.807 -11.405 4.299 1.00 64.69 334 SER A C 1
ATOM 2609 O O . SER A 1 334 ? 4.491 -12.300 3.818 1.00 64.69 334 SER A O 1
ATOM 2611 N N . LYS A 1 335 ? 4.232 -10.133 4.280 1.00 53.22 335 LYS A N 1
ATOM 2612 C CA . LYS A 1 335 ? 5.429 -9.586 3.597 1.00 53.22 335 LYS A CA 1
ATOM 2613 C C . LYS A 1 335 ? 6.761 -10.332 3.822 1.00 53.22 335 LYS A C 1
ATOM 2615 O O . LYS A 1 335 ? 7.742 -9.998 3.170 1.00 53.22 335 LYS A O 1
ATOM 2620 N N . THR A 1 336 ? 6.842 -11.262 4.773 1.00 47.47 336 THR A N 1
ATOM 2621 C CA . THR A 1 336 ? 8.044 -12.062 5.074 1.00 47.47 336 THR A CA 1
ATOM 2622 C C . THR A 1 336 ? 7.866 -13.565 4.852 1.00 47.47 336 THR A C 1
ATOM 2624 O O . THR A 1 336 ? 8.740 -14.314 5.269 1.00 47.47 336 THR A O 1
ATOM 2627 N N . ASP A 1 337 ? 6.758 -13.991 4.240 1.00 48.81 337 ASP A N 1
ATOM 2628 C CA . ASP A 1 337 ? 6.503 -15.367 3.787 1.00 48.81 337 ASP A CA 1
ATOM 2629 C C . ASP A 1 337 ? 6.729 -16.453 4.858 1.00 48.81 337 ASP A C 1
ATOM 2631 O O . ASP A 1 337 ? 7.334 -17.495 4.629 1.00 48.81 337 ASP A O 1
ATOM 2635 N N . GLN A 1 338 ? 6.289 -16.177 6.090 1.00 58.53 338 GLN A N 1
ATOM 2636 C CA . GLN A 1 338 ? 6.349 -17.139 7.190 1.00 58.53 338 GLN A CA 1
ATOM 2637 C C . GLN A 1 338 ? 5.010 -17.196 7.910 1.00 58.53 338 GLN A C 1
ATOM 2639 O O . GLN A 1 338 ? 4.580 -16.209 8.521 1.00 58.53 338 GLN A O 1
ATOM 2644 N N . GLU A 1 339 ? 4.385 -18.368 7.853 1.00 70.00 339 GLU A N 1
ATOM 2645 C CA . GLU A 1 339 ? 3.266 -18.729 8.712 1.00 70.00 339 GLU A CA 1
ATOM 2646 C C . GLU A 1 339 ? 3.752 -18.861 10.159 1.00 70.00 339 GLU A C 1
ATOM 2648 O O . GLU A 1 339 ? 4.825 -19.409 10.430 1.00 70.00 339 GLU A O 1
ATOM 2653 N N . ARG A 1 340 ? 2.982 -18.317 11.105 1.00 79.12 340 ARG A N 1
ATOM 2654 C CA . ARG A 1 340 ? 3.339 -18.325 12.529 1.00 79.12 340 ARG A CA 1
ATOM 2655 C C . ARG A 1 340 ? 2.143 -18.736 13.372 1.00 79.12 340 ARG A C 1
ATOM 2657 O O . ARG A 1 340 ? 1.049 -18.212 13.189 1.00 79.12 340 ARG A O 1
ATOM 2664 N N . LEU A 1 341 ? 2.379 -19.633 14.328 1.00 79.06 341 LEU A N 1
ATOM 2665 C CA . LEU A 1 341 ? 1.409 -20.018 15.352 1.00 79.06 341 LEU A CA 1
ATOM 2666 C C . LEU A 1 341 ? 1.806 -19.369 16.676 1.00 79.06 341 LEU A C 1
ATOM 2668 O O . LEU A 1 341 ? 2.886 -19.629 17.207 1.00 79.06 341 LEU A O 1
ATOM 2672 N N . ILE A 1 342 ? 0.935 -18.511 17.200 1.00 80.62 342 ILE A N 1
ATOM 2673 C CA . ILE A 1 342 ? 1.142 -17.813 18.470 1.00 80.62 342 ILE A CA 1
ATOM 2674 C C . ILE A 1 342 ? 0.210 -18.432 19.510 1.00 80.62 342 ILE A C 1
ATOM 2676 O O . ILE A 1 342 ? -1.005 -18.461 19.326 1.00 80.62 342 ILE A O 1
ATOM 2680 N N . LEU A 1 343 ? 0.774 -18.916 20.616 1.00 75.12 343 LEU A N 1
ATOM 2681 C CA . LEU A 1 343 ? -0.007 -19.308 21.789 1.00 75.12 343 LEU A CA 1
ATOM 2682 C C . LEU A 1 343 ? -0.647 -18.065 22.400 1.00 75.12 343 LEU A C 1
ATOM 2684 O O . LEU A 1 343 ? 0.062 -17.147 22.816 1.00 75.12 343 LEU A O 1
ATOM 2688 N N . VAL A 1 344 ? -1.977 -18.043 22.487 1.00 69.19 344 VAL A N 1
ATOM 2689 C CA . VAL A 1 344 ? -2.693 -16.954 23.153 1.00 69.19 344 VAL A CA 1
ATOM 2690 C C . VAL A 1 344 ? -3.244 -17.465 24.477 1.00 69.19 344 VAL A C 1
ATOM 2692 O O . VAL A 1 344 ? -3.979 -18.446 24.532 1.00 69.19 344 VAL A O 1
ATOM 2695 N N . THR A 1 345 ? -2.878 -16.826 25.585 1.00 58.12 345 THR A N 1
ATOM 2696 C CA . THR A 1 345 ? -3.361 -17.247 26.905 1.00 58.12 345 THR A CA 1
ATOM 2697 C C . THR A 1 345 ? -4.816 -16.821 27.100 1.00 58.12 345 THR A C 1
ATOM 2699 O O . THR A 1 345 ? -5.203 -15.690 26.803 1.00 58.12 345 THR A O 1
ATOM 2702 N N . CYS A 1 346 ? -5.650 -17.729 27.615 1.00 46.97 346 CYS A N 1
ATOM 2703 C CA . CYS A 1 346 ? -7.106 -17.554 27.706 1.00 46.97 346 CYS A CA 1
ATOM 2704 C C . CYS A 1 346 ? -7.535 -16.336 28.558 1.00 46.97 346 CYS A C 1
ATOM 2706 O O . CYS A 1 346 ? -8.581 -15.734 28.308 1.00 46.97 346 CYS A O 1
ATOM 2708 N N . SER A 1 347 ? -6.691 -15.887 29.495 1.00 44.50 347 SER A N 1
ATOM 2709 C CA . SER A 1 347 ? -6.904 -14.655 30.269 1.00 44.50 347 SER A CA 1
ATOM 2710 C C . SER A 1 347 ? -6.929 -13.375 29.416 1.00 44.50 347 SER A C 1
ATOM 2712 O O . SER A 1 347 ? -7.480 -12.373 29.866 1.00 44.50 347 SER A O 1
ATOM 2714 N N . SER A 1 348 ? -6.399 -13.405 28.186 1.00 44.44 348 SER A N 1
ATOM 2715 C CA . SER A 1 348 ? -6.383 -12.264 27.256 1.00 44.44 348 SER A CA 1
ATOM 2716 C C . SER A 1 348 ? -7.572 -12.220 26.276 1.00 44.44 348 SER A C 1
ATOM 2718 O O . SER A 1 348 ? -7.973 -11.134 25.869 1.00 44.44 348 SER A O 1
ATOM 2720 N N . ILE A 1 349 ? -8.191 -13.364 25.941 1.00 45.12 349 ILE A N 1
ATOM 2721 C CA . ILE A 1 349 ? -9.302 -13.460 24.963 1.00 45.12 349 ILE A CA 1
ATOM 2722 C C . ILE A 1 349 ? -10.688 -13.547 25.635 1.00 45.12 349 ILE A C 1
ATOM 2724 O O . ILE A 1 349 ? -11.690 -13.135 25.047 1.00 45.12 349 ILE A O 1
ATOM 2728 N N . ALA A 1 350 ? -10.787 -14.041 26.876 1.00 38.81 350 ALA A N 1
ATOM 2729 C CA . ALA A 1 350 ? -12.074 -14.301 27.543 1.00 38.81 350 ALA A CA 1
ATOM 2730 C C . ALA A 1 350 ? -12.954 -13.051 27.789 1.00 38.81 350 ALA A C 1
ATOM 2732 O O . ALA A 1 350 ? -14.144 -13.171 28.088 1.00 38.81 350 ALA A O 1
ATOM 2733 N N . SER A 1 351 ? -12.403 -11.845 27.649 1.00 37.44 351 SER A N 1
ATOM 2734 C CA . SER A 1 351 ? -13.140 -10.576 27.711 1.00 37.44 351 SER A CA 1
ATOM 2735 C C . SER A 1 351 ? -13.864 -10.218 26.404 1.00 37.44 351 SER A C 1
ATOM 2737 O O . SER A 1 351 ? -14.799 -9.419 26.447 1.00 37.44 351 SER A O 1
ATOM 2739 N N . ALA A 1 352 ? -13.497 -10.825 25.269 1.00 36.41 352 ALA A N 1
ATOM 2740 C CA . ALA A 1 352 ? -14.100 -10.567 23.957 1.00 36.41 352 ALA A CA 1
ATOM 2741 C C . ALA A 1 352 ? -15.299 -11.482 23.632 1.00 36.41 352 ALA A C 1
ATOM 2743 O O . ALA A 1 352 ? -16.147 -11.115 22.825 1.00 36.41 352 ALA A O 1
ATOM 2744 N N . SER A 1 353 ? -15.421 -12.649 24.276 1.00 33.81 353 SER A N 1
ATOM 2745 C CA . SER A 1 353 ? -16.470 -13.640 23.972 1.00 33.81 353 SER A CA 1
ATOM 2746 C C . SER A 1 353 ? -17.768 -13.484 24.783 1.00 33.81 353 SER A C 1
ATOM 2748 O O . SER A 1 353 ? -18.760 -14.150 24.489 1.00 33.81 353 SER A O 1
ATOM 2750 N N . ARG A 1 354 ? -17.822 -12.594 25.787 1.00 31.77 354 ARG A N 1
ATOM 2751 C CA . ARG A 1 354 ? -18.987 -12.456 26.693 1.00 31.77 354 ARG A CA 1
ATOM 2752 C C . ARG A 1 354 ? -20.158 -11.607 26.178 1.00 31.77 354 ARG A C 1
ATOM 2754 O O . ARG A 1 354 ? -21.131 -11.446 26.912 1.00 31.77 354 ARG A O 1
ATOM 2761 N N . THR A 1 355 ? -20.130 -11.106 24.945 1.00 35.03 355 THR A N 1
ATOM 2762 C CA . THR A 1 355 ? -21.239 -10.321 24.358 1.00 35.03 355 THR A CA 1
ATOM 2763 C C . THR A 1 355 ? -22.202 -11.131 23.480 1.00 35.03 355 THR A C 1
ATOM 2765 O O . THR A 1 355 ? -23.208 -10.591 23.029 1.00 35.03 355 THR A O 1
ATOM 2768 N N . GLY A 1 356 ? -21.987 -12.439 23.303 1.00 29.45 356 GLY A N 1
ATOM 2769 C CA . GLY A 1 356 ? -22.895 -13.330 22.569 1.00 29.45 356 GLY A CA 1
ATOM 2770 C C . GLY A 1 356 ? -23.881 -14.098 23.458 1.00 29.45 356 GLY A C 1
ATOM 2771 O O . GLY A 1 356 ? -23.826 -15.323 23.496 1.00 29.45 356 GLY A O 1
ATOM 2772 N N . ARG A 1 357 ? -24.791 -13.427 24.184 1.00 25.81 357 ARG A N 1
ATOM 2773 C CA . ARG A 1 357 ? -25.966 -14.107 24.777 1.00 25.81 357 ARG A CA 1
ATOM 2774 C C . ARG A 1 357 ? -27.089 -14.188 23.743 1.00 25.81 357 ARG A C 1
ATOM 2776 O O . ARG A 1 357 ? -27.898 -13.275 23.637 1.00 25.81 357 ARG A O 1
ATOM 2783 N N . CYS A 1 358 ? -27.170 -15.312 23.036 1.00 25.16 358 CYS A N 1
ATOM 2784 C CA . CYS A 1 358 ? -28.432 -15.788 22.473 1.00 25.16 358 CYS A CA 1
ATOM 2785 C C . CYS A 1 358 ? -29.127 -16.653 23.529 1.00 25.16 358 CYS A C 1
ATOM 2787 O O . CYS A 1 358 ? -28.809 -17.828 23.692 1.00 25.16 358 CYS A O 1
ATOM 2789 N N . THR A 1 359 ? -30.071 -16.070 24.264 1.00 29.27 359 THR A N 1
ATOM 2790 C CA . THR A 1 359 ? -31.082 -16.834 24.999 1.00 29.27 359 THR A CA 1
ATOM 2791 C C . THR A 1 359 ? -32.100 -17.371 24.000 1.00 29.27 359 THR A C 1
ATOM 2793 O O . THR A 1 359 ? -32.844 -16.600 23.394 1.00 29.27 359 THR A O 1
ATOM 2796 N N . ARG A 1 360 ? -32.147 -18.692 23.842 1.00 23.34 360 ARG A N 1
ATOM 2797 C CA . ARG A 1 360 ? -33.291 -19.409 23.278 1.00 23.34 360 ARG A CA 1
ATOM 2798 C C . ARG A 1 360 ? -33.820 -20.311 24.399 1.00 23.34 360 ARG A C 1
ATOM 2800 O O . ARG A 1 360 ? -33.022 -21.089 24.919 1.00 23.34 360 ARG A O 1
ATOM 2807 N N . PRO A 1 361 ? -35.088 -20.193 24.824 1.00 27.00 361 PRO A N 1
ATOM 2808 C CA . PRO A 1 361 ? -35.655 -21.135 25.772 1.00 27.00 361 PRO A CA 1
ATOM 2809 C C . PRO A 1 361 ? -36.021 -22.415 25.015 1.00 27.00 361 PRO A C 1
ATOM 2811 O O . PRO A 1 361 ? -36.571 -22.352 23.913 1.00 27.00 361 PRO A O 1
ATOM 2814 N N . ALA A 1 362 ? -35.700 -23.563 25.59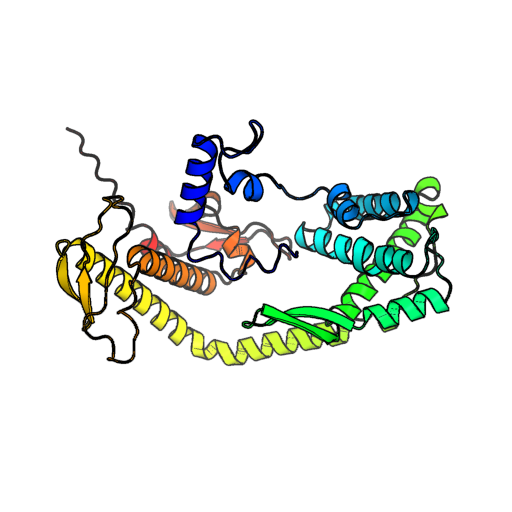7 1.00 26.16 362 ALA A N 1
ATOM 2815 C CA . ALA A 1 362 ? -36.294 -24.836 25.229 1.00 26.16 362 ALA A CA 1
ATOM 2816 C C . ALA A 1 362 ? -37.012 -25.368 26.473 1.00 26.16 362 ALA A C 1
ATOM 2818 O O . ALA A 1 362 ? -36.355 -25.589 27.486 1.00 26.16 362 ALA A O 1
ATOM 2819 N N . SER A 1 363 ? -38.334 -25.472 26.313 1.00 31.84 363 SER A N 1
ATOM 2820 C CA . SER A 1 363 ? -39.318 -26.335 26.982 1.00 31.84 363 SER A CA 1
ATOM 2821 C C . SER A 1 363 ? -39.319 -26.433 28.503 1.00 31.84 363 SER A C 1
ATOM 2823 O O . SER A 1 363 ? -38.417 -27.091 29.063 1.00 31.84 363 SER A O 1
#

Foldseek 3Di:
DDPVVVPPVDPPCPVPVFVVQLVCVVVVVDDPPDDNTPVCVVVVPDQDQLLRLLVVLVQPQPVVSVVSSVLLVVCVVVDDSVRSSVLSCLCRPLNRSLLCVVPPPDHAPADDLVSLVVSLVVLQKDWDWDQDPVRDIDTDIDGDPCSLVSLLSQVVSLVSLLVVCVVPVVPRVRRNYDRSHDPVSNDCPVVVVVVVVVVVVVCVVCVVCLVVLLVVLVVQLVQLVQVVVQLVVDDAQDWTDDPRFIWHFHDDPDPPVQWTWIFGPDDPPPDPGGDIDGSNVSNVVSVVSNLLSLCCVQPVDDPVQVVPDDPVQWDWDQDPVPRDTWTWGWGQDDPVGDIDTDTDDCVSCVVPPPPDDDDDDDD

pLDDT: mean 80.92, std 19.23, range [23.34, 98.31]

Sequence (363 aa):
MDILEAQDVTHAATGDRTAFYRLLHRAGVFPPDAPSTIRAFTAGQGQLSVAEMIDRYEIACKPVRDLLVDNLCERQPALDYTSLSAVSRVLGSLFWRNLETHHPGINSLRLPAEVASAWKTRHRTKTTTTRSPDGSTVSVTSPRESARSDLATVRAFYLDLAQWAAEDPARWGPWAAPSPVTSAEANQKKHQRRVKAKIDQRTRERLPALPLLVSASQRNRLQAAAVLAAARQAEPGTVFSVDGQTLFRPVLKSASGAKIWAQELEAPRTAVRAARRDLTHEDHTAFWAWAAIEVLRHTGIRIEELCELSHHSLIQYRLPTTGELVPLLQIAPSKTDQERLILVTCSSIASASRTGRCTRPAS

Organism: Streptomyces microflavus (NCBI:txid1919)